Protein AF-X0TAQ0-F1 (afdb_monomer_lite)

Radius of gyration: 20.52 Å; chains: 1; bounding box: 52×30×62 Å

pLDDT: mean 82.51, std 15.71, range [43.78, 98.25]

Structure (mmCIF, N/CA/C/O backbone):
data_AF-X0TAQ0-F1
#
_entry.id   AF-X0TAQ0-F1
#
loop_
_atom_site.group_PDB
_atom_site.id
_atom_site.type_symbol
_atom_site.label_atom_id
_atom_site.label_alt_id
_atom_site.label_comp_id
_atom_site.label_asym_id
_atom_site.label_entity_id
_atom_site.label_seq_id
_atom_site.pdbx_PDB_ins_code
_atom_site.Cartn_x
_atom_site.Cartn_y
_atom_site.Cartn_z
_atom_site.occupancy
_atom_site.B_iso_or_equiv
_atom_site.auth_seq_id
_atom_site.auth_comp_id
_atom_site.auth_asym_id
_atom_site.auth_atom_id
_atom_site.pdbx_PDB_model_num
ATOM 1 N N . VAL A 1 1 ? 14.154 4.089 11.774 1.00 69.31 1 VAL A N 1
ATOM 2 C CA . VAL A 1 1 ? 14.391 2.621 11.791 1.00 69.31 1 VAL A CA 1
ATOM 3 C C . VAL A 1 1 ? 13.599 1.914 10.699 1.00 69.31 1 VAL A C 1
ATOM 5 O O . VAL A 1 1 ? 14.236 1.314 9.848 1.00 69.31 1 VAL A O 1
ATOM 8 N N . GLY A 1 2 ? 12.263 2.047 10.651 1.00 80.62 2 GLY A N 1
ATOM 9 C CA . GLY A 1 2 ? 11.424 1.395 9.627 1.00 80.62 2 GLY A CA 1
ATOM 10 C C . GLY A 1 2 ? 11.903 1.620 8.187 1.00 80.62 2 GLY A C 1
ATOM 11 O O . GLY A 1 2 ? 12.221 0.654 7.506 1.00 80.62 2 GLY A O 1
ATOM 12 N N . ALA A 1 3 ? 12.082 2.881 7.777 1.00 81.69 3 ALA A N 1
ATOM 13 C CA . ALA A 1 3 ? 12.528 3.224 6.422 1.00 81.69 3 ALA A CA 1
ATOM 14 C C . ALA A 1 3 ? 13.933 2.728 6.058 1.00 81.69 3 ALA A C 1
ATOM 16 O O . ALA A 1 3 ? 14.176 2.320 4.928 1.00 81.69 3 ALA A O 1
ATOM 17 N N . ALA A 1 4 ? 14.857 2.716 7.021 1.00 86.62 4 ALA A N 1
ATOM 18 C CA . ALA A 1 4 ? 16.208 2.207 6.801 1.00 86.62 4 ALA A CA 1
ATOM 19 C C . ALA A 1 4 ? 16.204 0.687 6.567 1.00 86.62 4 ALA A C 1
ATOM 21 O O . ALA A 1 4 ? 16.910 0.202 5.690 1.00 86.62 4 ALA A O 1
ATOM 22 N N . LEU A 1 5 ? 15.369 -0.055 7.304 1.00 88.56 5 LEU A N 1
ATOM 23 C CA . LEU A 1 5 ? 15.189 -1.493 7.092 1.00 88.56 5 LEU A CA 1
ATOM 24 C C . LEU A 1 5 ? 14.470 -1.778 5.772 1.00 88.56 5 LEU A C 1
ATOM 26 O O . LEU A 1 5 ? 14.887 -2.661 5.028 1.00 88.56 5 LEU A O 1
ATOM 30 N N . SER A 1 6 ? 13.434 -1.007 5.436 1.00 89.50 6 SER A N 1
ATOM 31 C CA . SER A 1 6 ? 12.710 -1.201 4.178 1.00 89.50 6 SER A CA 1
ATOM 32 C C . SER A 1 6 ? 13.473 -0.739 2.936 1.00 89.50 6 SER A C 1
ATOM 34 O O . SER A 1 6 ? 13.072 -1.080 1.825 1.00 89.50 6 SER A O 1
ATOM 36 N N . ALA A 1 7 ? 14.569 0.004 3.112 1.00 91.19 7 ALA A N 1
ATOM 37 C CA . ALA A 1 7 ? 15.504 0.343 2.046 1.00 91.19 7 ALA A CA 1
ATOM 38 C C . ALA A 1 7 ? 16.444 -0.821 1.682 1.00 91.19 7 ALA A C 1
ATOM 40 O O . ALA A 1 7 ? 17.017 -0.820 0.591 1.00 91.19 7 ALA A O 1
ATOM 41 N N . LEU A 1 8 ? 16.596 -1.822 2.561 1.00 88.25 8 LEU A N 1
ATOM 42 C CA . LEU A 1 8 ? 17.521 -2.937 2.343 1.00 88.25 8 LEU A CA 1
ATOM 43 C C . LEU A 1 8 ? 17.185 -3.756 1.092 1.00 88.25 8 LEU A C 1
ATOM 45 O O . LEU A 1 8 ? 18.114 -4.012 0.335 1.00 88.25 8 LEU A O 1
ATOM 49 N N . PRO A 1 9 ? 15.923 -4.123 0.789 1.00 88.56 9 PRO A N 1
ATOM 50 C CA . PRO A 1 9 ? 15.623 -4.860 -0.438 1.00 88.56 9 PRO A CA 1
ATOM 51 C C . PRO A 1 9 ? 16.017 -4.107 -1.715 1.00 88.56 9 PRO A C 1
ATOM 53 O O . PRO A 1 9 ? 16.533 -4.730 -2.638 1.00 88.56 9 PRO A O 1
ATOM 56 N N . TYR A 1 10 ? 15.871 -2.775 -1.748 1.00 87.81 10 TYR A N 1
ATOM 57 C CA . TYR A 1 10 ? 16.339 -1.954 -2.873 1.00 87.81 10 TYR A CA 1
ATOM 58 C C . TYR A 1 10 ? 17.865 -1.968 -2.977 1.00 87.81 10 TYR A C 1
ATOM 60 O O . TYR A 1 10 ? 18.418 -2.185 -4.055 1.00 87.81 10 TYR A O 1
ATOM 68 N N . ARG A 1 11 ? 18.555 -1.801 -1.841 1.00 84.81 11 ARG A N 1
ATOM 69 C CA . ARG A 1 11 ? 20.020 -1.763 -1.797 1.00 84.81 11 ARG A CA 1
ATOM 70 C C . ARG A 1 11 ? 20.660 -3.114 -2.113 1.00 84.81 11 ARG A C 1
ATOM 72 O O . ARG A 1 11 ? 21.687 -3.143 -2.785 1.00 84.81 11 ARG A O 1
ATOM 79 N N . LEU A 1 12 ? 20.073 -4.202 -1.615 1.00 84.06 12 LEU A N 1
ATOM 80 C CA . LEU A 1 12 ? 20.500 -5.574 -1.878 1.00 84.06 12 LEU A CA 1
ATOM 81 C C . LEU A 1 12 ? 20.279 -5.925 -3.343 1.00 84.06 12 LEU A C 1
ATOM 83 O O . LEU A 1 12 ? 21.164 -6.505 -3.956 1.00 84.06 12 LEU A O 1
ATOM 87 N N . TRP A 1 13 ? 19.149 -5.522 -3.925 1.00 80.38 13 TRP A N 1
ATOM 88 C CA . TRP A 1 13 ? 18.926 -5.715 -5.352 1.00 80.38 13 TRP A CA 1
ATOM 89 C C . TRP A 1 13 ? 19.972 -4.9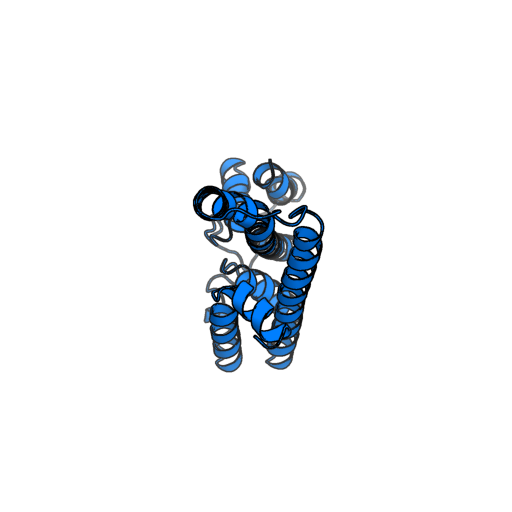75 -6.196 1.00 80.38 13 TRP A C 1
ATOM 91 O O . TRP A 1 13 ? 20.610 -5.597 -7.037 1.00 80.38 13 TRP A O 1
ATOM 101 N N . ALA A 1 14 ? 20.231 -3.700 -5.891 1.00 75.69 14 ALA A N 1
ATOM 102 C CA . ALA A 1 14 ? 21.241 -2.898 -6.586 1.00 75.69 14 ALA A CA 1
ATOM 103 C C . ALA A 1 14 ? 22.696 -3.353 -6.350 1.00 75.69 14 ALA A C 1
ATOM 105 O O . ALA A 1 14 ? 23.592 -2.906 -7.052 1.00 75.69 14 ALA A O 1
ATOM 106 N N . GLY A 1 15 ? 22.965 -4.156 -5.313 1.00 70.38 15 GLY A N 1
ATOM 107 C CA . GLY A 1 15 ? 24.318 -4.599 -4.957 1.00 70.38 15 GLY A CA 1
ATOM 108 C C . GLY A 1 15 ? 24.622 -6.069 -5.253 1.00 70.38 15 GLY A C 1
ATOM 109 O O . GLY A 1 15 ? 25.791 -6.429 -5.302 1.00 70.38 15 GLY A O 1
ATOM 110 N N . LEU A 1 16 ? 23.601 -6.920 -5.396 1.00 65.56 16 LEU A N 1
ATOM 111 C CA . LEU A 1 16 ? 23.750 -8.376 -5.530 1.00 65.56 16 LEU A CA 1
ATOM 112 C C . LEU A 1 16 ? 23.358 -8.896 -6.923 1.00 65.56 16 LEU A C 1
ATOM 114 O O . LEU A 1 16 ? 23.738 -10.006 -7.281 1.00 65.56 16 LEU A O 1
ATOM 118 N N . LEU A 1 17 ? 22.553 -8.145 -7.685 1.00 60.03 17 LEU A N 1
ATOM 119 C CA . LEU A 1 17 ? 21.910 -8.633 -8.915 1.00 60.03 17 LEU A CA 1
ATOM 120 C C . LEU A 1 17 ? 22.300 -7.840 -10.177 1.00 60.03 17 LEU A C 1
ATOM 122 O O . LEU A 1 17 ? 21.711 -8.066 -11.233 1.00 60.03 17 LEU A O 1
ATOM 126 N N . THR A 1 18 ? 23.292 -6.950 -10.097 1.00 57.62 18 THR A N 1
ATOM 127 C CA . THR A 1 18 ? 23.740 -6.111 -11.219 1.00 57.62 18 THR A CA 1
ATOM 128 C C . THR A 1 18 ? 25.248 -6.093 -11.382 1.00 57.62 18 THR A C 1
ATOM 130 O O . THR A 1 18 ? 25.937 -5.285 -10.776 1.00 57.62 18 THR A O 1
ATOM 133 N N . ASP A 1 19 ? 25.742 -6.946 -12.277 1.00 52.91 19 ASP A N 1
ATOM 134 C CA . ASP A 1 19 ? 27.016 -6.718 -12.970 1.00 52.91 19 ASP A CA 1
ATOM 135 C C . ASP A 1 19 ? 26.799 -6.257 -14.434 1.00 52.91 19 ASP A C 1
ATOM 137 O O . ASP A 1 19 ? 27.769 -5.988 -15.136 1.00 52.91 19 ASP A O 1
ATOM 141 N N . THR A 1 20 ? 25.556 -6.168 -14.954 1.00 52.81 20 THR A N 1
ATOM 142 C CA . THR A 1 20 ? 25.344 -6.075 -16.421 1.00 52.81 20 THR A CA 1
ATOM 143 C C . THR A 1 20 ? 24.070 -5.366 -16.941 1.00 52.81 20 THR A C 1
ATOM 145 O O . THR A 1 20 ? 23.535 -5.813 -17.958 1.00 52.81 20 THR A O 1
ATOM 148 N N . ALA A 1 21 ? 23.536 -4.281 -16.355 1.00 47.56 21 ALA A N 1
ATOM 149 C CA . ALA A 1 21 ? 22.374 -3.621 -16.991 1.00 47.56 21 ALA A CA 1
ATOM 150 C C . ALA A 1 21 ? 22.166 -2.115 -16.698 1.00 47.56 21 ALA A C 1
ATOM 152 O O . ALA A 1 21 ? 22.423 -1.648 -15.596 1.00 47.56 21 ALA A O 1
ATOM 153 N N . PRO A 1 22 ? 21.613 -1.338 -17.658 1.00 51.59 22 PRO A N 1
ATOM 154 C CA . PRO A 1 22 ? 21.533 0.130 -17.609 1.00 51.59 22 PRO A CA 1
ATOM 155 C C . PRO A 1 22 ? 20.457 0.704 -16.659 1.00 51.59 22 PRO A C 1
ATOM 157 O O . PRO A 1 22 ? 20.142 1.889 -16.735 1.00 51.59 22 PRO A O 1
ATOM 160 N N . TYR A 1 23 ? 19.898 -0.102 -15.749 1.00 52.75 23 TYR A N 1
ATOM 161 C CA . TYR A 1 23 ? 18.949 0.338 -14.712 1.00 52.75 23 TYR A CA 1
ATOM 162 C C . TYR A 1 23 ? 19.637 0.774 -13.397 1.00 52.75 23 TYR A C 1
ATOM 164 O O . TYR A 1 23 ? 18.975 1.074 -12.402 1.00 52.75 23 TYR A O 1
ATOM 172 N N . ASP A 1 24 ? 20.971 0.843 -13.406 1.00 52.06 24 ASP A N 1
ATOM 173 C CA . ASP A 1 24 ? 21.861 0.997 -12.245 1.00 52.06 24 ASP A CA 1
ATOM 174 C C . ASP A 1 24 ? 21.836 2.360 -11.522 1.00 52.06 24 ASP A C 1
ATOM 176 O O . ASP A 1 24 ? 22.408 2.499 -10.439 1.00 52.06 24 ASP A O 1
ATOM 180 N N . LEU A 1 25 ? 21.180 3.398 -12.050 1.00 58.41 25 LEU A N 1
ATOM 181 C CA . LEU A 1 25 ? 21.360 4.751 -11.495 1.00 58.41 25 LEU A CA 1
ATOM 182 C C . LEU A 1 25 ? 20.409 5.105 -10.344 1.00 58.41 25 LEU A C 1
ATOM 184 O O . LEU A 1 25 ? 20.799 5.844 -9.438 1.00 58.41 25 LEU A O 1
ATOM 188 N N . ALA A 1 26 ? 19.178 4.582 -10.325 1.00 66.12 26 ALA A N 1
ATOM 189 C CA . ALA A 1 26 ? 18.210 4.991 -9.307 1.00 66.12 26 ALA A CA 1
ATOM 190 C C . ALA A 1 26 ? 18.548 4.402 -7.928 1.00 66.12 26 ALA A C 1
ATOM 192 O O . ALA A 1 26 ? 18.675 5.157 -6.971 1.00 66.12 26 ALA A O 1
ATOM 193 N N . PHE A 1 27 ? 18.772 3.089 -7.807 1.00 76.25 27 PHE A N 1
ATOM 194 C CA . PHE A 1 27 ? 19.055 2.442 -6.513 1.00 76.25 27 PHE A CA 1
ATOM 195 C C . PHE A 1 27 ? 20.547 2.268 -6.182 1.00 76.25 27 PHE A C 1
ATOM 197 O O . PHE A 1 27 ? 20.876 1.763 -5.108 1.00 76.25 27 PHE A O 1
ATOM 204 N N . GLY A 1 28 ? 21.462 2.757 -7.028 1.00 72.06 28 GLY A N 1
ATOM 205 C CA . GLY A 1 28 ? 22.890 2.842 -6.687 1.00 72.06 28 GLY A CA 1
ATOM 206 C C . GLY A 1 28 ? 23.175 3.802 -5.520 1.00 72.06 28 GLY A C 1
ATOM 207 O O . GLY A 1 28 ? 24.114 3.603 -4.750 1.00 72.06 28 GLY A O 1
ATOM 208 N N . SER A 1 29 ? 22.320 4.814 -5.328 1.00 83.94 29 SER A N 1
ATOM 209 C CA . SER A 1 29 ? 22.400 5.747 -4.201 1.00 83.94 29 SER A CA 1
ATOM 210 C C . SER A 1 29 ? 21.621 5.240 -2.984 1.00 83.94 29 SER A C 1
ATOM 212 O O . SER A 1 29 ? 20.418 4.971 -3.051 1.00 83.94 29 SER A O 1
ATOM 214 N N . ALA A 1 30 ? 22.284 5.200 -1.824 1.00 85.88 30 ALA A N 1
ATOM 215 C CA . ALA A 1 30 ? 21.631 4.903 -0.547 1.00 85.88 30 ALA A CA 1
ATOM 216 C C . ALA A 1 30 ? 20.519 5.915 -0.212 1.00 85.88 30 ALA A C 1
ATOM 218 O O . ALA A 1 30 ? 19.512 5.546 0.393 1.00 85.88 30 ALA A O 1
ATOM 219 N N . VAL A 1 31 ? 20.673 7.170 -0.651 1.00 90.19 31 VAL A N 1
ATOM 220 C CA . VAL A 1 31 ? 19.672 8.230 -0.462 1.00 90.19 31 VAL A CA 1
ATOM 221 C C . VAL A 1 31 ? 18.404 7.919 -1.251 1.00 90.19 31 VAL A C 1
ATOM 223 O O . VAL A 1 31 ? 17.310 8.031 -0.709 1.00 90.19 31 VAL A O 1
ATOM 226 N N . ASN A 1 32 ? 18.540 7.452 -2.490 1.00 90.81 32 ASN A N 1
ATOM 227 C CA . ASN A 1 32 ? 17.405 7.090 -3.337 1.00 90.81 32 ASN A CA 1
ATOM 228 C C . ASN A 1 32 ? 16.673 5.849 -2.810 1.00 90.81 32 ASN A C 1
ATOM 230 O O . ASN A 1 32 ? 15.445 5.835 -2.759 1.00 90.81 32 ASN A O 1
ATOM 234 N N . CYS A 1 33 ? 17.414 4.837 -2.339 1.00 91.06 33 CYS A N 1
ATOM 235 C CA . CYS A 1 33 ? 16.822 3.674 -1.668 1.00 91.06 33 CYS A CA 1
ATOM 236 C C . CYS A 1 33 ? 16.018 4.089 -0.429 1.00 91.06 33 CYS A C 1
ATOM 238 O O . CYS A 1 33 ? 14.914 3.596 -0.203 1.00 91.06 33 CYS A O 1
ATOM 240 N N . TYR A 1 34 ? 16.572 5.001 0.375 1.00 92.69 34 TYR A N 1
ATOM 241 C CA . TYR A 1 34 ? 15.901 5.526 1.559 1.00 92.69 34 TYR A CA 1
ATOM 242 C C . TYR A 1 34 ? 14.678 6.375 1.204 1.00 92.69 34 TYR A C 1
ATOM 244 O O . TYR A 1 34 ? 13.652 6.252 1.866 1.00 92.69 34 TYR A O 1
ATOM 252 N N . PHE A 1 35 ? 14.762 7.199 0.159 1.00 94.56 35 PHE A N 1
ATOM 253 C CA . PHE A 1 35 ? 13.647 8.009 -0.321 1.00 94.56 35 PHE A CA 1
ATOM 254 C C . PHE A 1 35 ? 12.476 7.132 -0.773 1.00 94.56 35 PHE A C 1
ATOM 256 O O . PHE A 1 35 ? 11.358 7.328 -0.306 1.00 94.56 35 PHE A O 1
ATOM 263 N N . GLU A 1 36 ? 12.730 6.127 -1.616 1.00 94.19 36 GLU A N 1
ATOM 264 C CA . GLU A 1 36 ? 11.688 5.214 -2.102 1.00 94.19 36 GLU A CA 1
ATOM 265 C C . GLU A 1 36 ? 11.047 4.430 -0.942 1.00 94.19 36 GLU A C 1
ATOM 267 O O . GLU A 1 36 ? 9.829 4.264 -0.871 1.00 94.19 36 GLU A O 1
ATOM 272 N N . ALA A 1 37 ? 11.870 3.988 0.013 1.00 94.69 37 ALA A N 1
ATOM 273 C CA . ALA A 1 37 ? 11.420 3.315 1.224 1.00 94.69 37 ALA A CA 1
ATOM 274 C C . ALA A 1 37 ? 10.565 4.214 2.127 1.00 94.69 37 ALA A C 1
ATOM 276 O O . ALA A 1 37 ? 9.533 3.765 2.628 1.00 94.69 37 ALA A O 1
ATOM 277 N N . MET A 1 38 ? 10.986 5.465 2.330 1.00 94.94 38 MET A N 1
ATOM 278 C CA . MET A 1 38 ? 10.220 6.455 3.080 1.00 94.94 38 MET A CA 1
ATOM 279 C C . MET A 1 38 ? 8.886 6.719 2.402 1.00 94.94 38 MET A C 1
ATOM 281 O O . MET A 1 38 ? 7.859 6.527 3.037 1.00 94.94 38 MET A O 1
ATOM 285 N N . SER A 1 39 ? 8.910 7.058 1.115 1.00 95.69 39 SER A N 1
ATOM 286 C CA . SER A 1 39 ? 7.718 7.356 0.325 1.00 95.69 39 SER A CA 1
ATOM 287 C C . SER A 1 39 ? 6.677 6.235 0.386 1.00 95.69 39 SER A C 1
ATOM 289 O O . SER A 1 39 ? 5.495 6.499 0.610 1.00 95.69 39 SER A O 1
ATOM 291 N N . GLY A 1 40 ? 7.119 4.977 0.275 1.00 95.12 40 GLY A N 1
ATOM 292 C CA . GLY A 1 40 ? 6.244 3.819 0.435 1.00 95.12 40 GLY A CA 1
ATOM 293 C C . GLY A 1 40 ? 5.710 3.654 1.862 1.00 95.12 40 GLY A C 1
ATOM 294 O O . GLY A 1 40 ? 4.520 3.457 2.060 1.00 95.12 40 GLY A O 1
ATOM 295 N N . LEU A 1 41 ? 6.544 3.762 2.898 1.00 94.06 41 LEU A N 1
ATOM 296 C CA . LEU A 1 41 ? 6.065 3.595 4.279 1.00 94.06 41 LEU A CA 1
ATOM 297 C C . LEU A 1 41 ? 5.159 4.732 4.762 1.00 94.06 41 LEU A C 1
ATOM 299 O O . LEU A 1 41 ? 4.287 4.498 5.596 1.00 94.06 41 LEU A O 1
ATOM 303 N N . THR A 1 42 ? 5.370 5.954 4.279 1.00 93.69 42 THR A N 1
ATOM 304 C CA . THR A 1 42 ? 4.553 7.125 4.627 1.00 93.69 42 THR A CA 1
ATOM 305 C C . THR A 1 42 ? 3.363 7.308 3.700 1.00 93.69 42 THR A C 1
ATOM 307 O O . THR A 1 42 ? 2.710 8.346 3.776 1.00 93.69 42 THR A O 1
ATOM 310 N N . THR A 1 43 ? 3.111 6.342 2.810 1.00 94.69 43 THR A N 1
ATOM 311 C CA . THR A 1 43 ? 1.997 6.377 1.857 1.00 94.69 43 THR A CA 1
ATOM 312 C C . THR A 1 43 ? 1.961 7.652 1.024 1.00 94.69 43 THR A C 1
ATOM 314 O O . THR A 1 43 ? 0.912 8.249 0.822 1.00 94.69 43 THR A O 1
ATOM 317 N N . THR A 1 44 ? 3.133 8.110 0.586 1.00 95.38 44 THR A N 1
ATOM 318 C CA . THR A 1 44 ? 3.291 9.340 -0.199 1.00 95.38 44 THR A CA 1
ATOM 319 C C . THR A 1 44 ? 3.273 9.072 -1.701 1.00 95.38 44 THR A C 1
ATOM 321 O O . THR A 1 44 ? 2.849 9.933 -2.464 1.00 95.38 44 THR A O 1
ATOM 324 N N . GLY A 1 45 ? 3.761 7.908 -2.140 1.00 93.56 45 GLY A N 1
ATOM 325 C CA . GLY A 1 45 ? 3.723 7.499 -3.548 1.00 93.56 45 GLY A CA 1
ATOM 326 C C . GLY A 1 45 ? 4.669 8.229 -4.503 1.00 93.56 45 GLY A C 1
ATOM 327 O O . GLY A 1 45 ? 4.643 7.963 -5.701 1.00 93.56 45 GLY A O 1
ATOM 328 N N . ALA A 1 46 ? 5.539 9.109 -4.009 1.00 94.06 46 ALA A N 1
ATOM 329 C CA . ALA A 1 46 ? 6.608 9.708 -4.804 1.00 94.06 46 ALA A CA 1
ATOM 330 C C . ALA A 1 46 ? 7.693 8.670 -5.134 1.00 94.06 46 ALA A C 1
ATOM 332 O O . ALA A 1 46 ? 8.045 7.850 -4.284 1.00 94.06 46 ALA A O 1
ATOM 333 N N . THR A 1 47 ? 8.262 8.717 -6.337 1.00 93.31 47 THR A N 1
ATOM 334 C CA . THR A 1 47 ? 9.308 7.775 -6.748 1.00 93.31 47 THR A CA 1
ATOM 335 C C . THR A 1 47 ? 10.483 8.476 -7.413 1.00 93.31 47 THR A C 1
ATOM 337 O O . THR A 1 47 ? 10.316 9.491 -8.085 1.00 93.31 47 THR A O 1
ATOM 340 N N . VAL A 1 48 ? 11.678 7.921 -7.211 1.00 91.62 48 VAL A N 1
ATOM 341 C CA . VAL A 1 48 ? 12.915 8.320 -7.915 1.00 91.62 48 VAL A CA 1
ATOM 342 C C . VAL A 1 48 ? 13.127 7.532 -9.209 1.00 91.62 48 VAL A C 1
ATOM 344 O O . VAL A 1 48 ? 14.092 7.769 -9.932 1.00 91.62 48 VAL A O 1
ATOM 347 N N . LEU A 1 49 ? 12.252 6.564 -9.486 1.00 88.12 49 LEU A N 1
ATOM 348 C CA . LEU A 1 49 ? 12.338 5.675 -10.634 1.00 88.12 49 LEU A CA 1
ATOM 349 C C . LEU A 1 49 ? 11.671 6.308 -11.851 1.00 88.12 49 LEU A C 1
ATOM 351 O O . LEU A 1 49 ? 10.533 6.762 -11.778 1.00 88.12 49 LEU A O 1
ATOM 355 N N . THR A 1 50 ? 12.375 6.290 -12.977 1.00 86.75 50 THR A N 1
ATOM 356 C CA . THR A 1 50 ? 11.862 6.776 -14.264 1.00 86.75 50 THR A CA 1
ATOM 357 C C . THR A 1 50 ? 11.183 5.679 -15.076 1.00 86.75 50 THR A C 1
ATOM 359 O O . THR A 1 50 ? 10.236 5.964 -15.801 1.00 86.75 50 THR A O 1
ATOM 362 N N . ASP A 1 51 ? 11.646 4.434 -14.942 1.00 87.81 51 ASP A N 1
ATOM 363 C CA . ASP A 1 51 ? 11.052 3.263 -15.580 1.00 87.81 51 ASP A CA 1
ATOM 364 C C . ASP A 1 51 ? 10.739 2.180 -14.540 1.00 87.81 51 ASP A C 1
ATOM 366 O O . ASP A 1 51 ? 11.583 1.397 -14.109 1.00 87.81 51 ASP A O 1
ATOM 370 N N . ILE A 1 52 ? 9.492 2.190 -14.092 1.00 89.50 52 ILE A N 1
ATOM 371 C CA . ILE A 1 52 ? 8.885 1.255 -13.152 1.00 89.50 52 ILE A CA 1
ATOM 372 C C . ILE A 1 52 ? 8.577 -0.077 -13.837 1.00 89.50 52 ILE A C 1
ATOM 374 O O . ILE A 1 52 ? 8.754 -1.130 -13.226 1.00 89.50 52 ILE A O 1
ATOM 378 N N . SER A 1 53 ? 8.120 -0.039 -15.089 1.00 87.50 53 SER A N 1
ATOM 379 C CA . SER A 1 53 ? 7.643 -1.221 -15.816 1.00 87.50 53 SER A CA 1
ATOM 380 C C . SER A 1 53 ? 8.750 -2.251 -16.087 1.00 87.50 53 SER A C 1
ATOM 382 O O . SER A 1 53 ? 8.447 -3.430 -16.272 1.00 87.50 53 SER A O 1
ATOM 384 N N . SER A 1 54 ? 10.023 -1.838 -16.082 1.00 85.88 54 SER A N 1
ATOM 385 C CA . SER A 1 54 ? 11.181 -2.736 -16.215 1.00 85.88 54 SER A CA 1
ATOM 386 C C . SER A 1 54 ? 11.647 -3.373 -14.903 1.00 85.88 54 SER A C 1
ATOM 388 O O . SER A 1 54 ? 12.490 -4.274 -14.927 1.00 85.88 54 SER A O 1
ATOM 390 N N . LEU A 1 55 ? 11.098 -2.967 -13.752 1.00 87.25 55 LEU A N 1
ATOM 391 C CA . LEU A 1 55 ? 11.465 -3.568 -12.474 1.00 87.25 55 LEU A CA 1
ATOM 392 C C . LEU A 1 55 ? 11.004 -5.029 -12.374 1.00 87.25 55 LEU A C 1
ATOM 394 O O . LEU A 1 55 ? 9.908 -5.388 -12.816 1.00 87.25 55 LEU A O 1
ATOM 398 N N . PRO A 1 56 ? 11.782 -5.889 -11.694 1.00 89.56 56 PRO A N 1
ATOM 399 C CA . PRO A 1 56 ? 11.340 -7.242 -11.407 1.00 89.56 56 PRO A CA 1
ATOM 400 C C . PRO A 1 56 ? 10.111 -7.228 -10.494 1.00 89.56 56 PRO A C 1
ATOM 402 O O . PRO A 1 56 ? 9.982 -6.410 -9.577 1.00 89.56 56 PRO A O 1
ATOM 405 N N . ARG A 1 57 ? 9.232 -8.217 -10.687 1.00 91.25 57 ARG A N 1
ATOM 406 C CA . ARG A 1 57 ? 7.986 -8.370 -9.916 1.00 91.25 57 ARG A CA 1
ATOM 407 C C . ARG A 1 57 ? 8.198 -8.390 -8.399 1.00 91.25 57 ARG A C 1
ATOM 409 O O . ARG A 1 57 ? 7.335 -7.925 -7.666 1.00 91.25 57 ARG A O 1
ATOM 416 N N . SER A 1 58 ? 9.336 -8.892 -7.920 1.00 91.25 58 SER A N 1
ATOM 417 C CA . SER A 1 58 ? 9.679 -8.891 -6.492 1.00 91.25 58 SER A CA 1
ATOM 418 C C . SER A 1 58 ? 9.828 -7.477 -5.921 1.00 91.25 58 SER A C 1
ATOM 420 O O . SER A 1 58 ? 9.304 -7.204 -4.843 1.00 91.25 58 SER A O 1
ATOM 422 N N . LEU A 1 59 ? 10.481 -6.562 -6.646 1.00 91.00 59 LEU A N 1
ATOM 423 C CA . LEU A 1 59 ? 10.621 -5.167 -6.224 1.00 91.00 59 LEU A CA 1
ATOM 424 C C . LEU A 1 59 ? 9.307 -4.404 -6.337 1.00 91.00 59 LEU A C 1
ATOM 426 O O . LEU A 1 59 ? 8.969 -3.645 -5.434 1.00 91.00 59 LEU A O 1
ATOM 430 N N . LEU A 1 60 ? 8.546 -4.630 -7.407 1.00 94.06 60 LEU A N 1
ATOM 431 C CA . LEU A 1 60 ? 7.215 -4.040 -7.558 1.00 94.06 60 LEU A CA 1
ATOM 432 C C . LEU A 1 60 ? 6.283 -4.450 -6.406 1.00 94.06 60 LEU A C 1
ATOM 434 O O . LEU A 1 60 ? 5.619 -3.600 -5.815 1.00 94.06 60 LEU A O 1
ATOM 438 N N . LEU A 1 61 ? 6.299 -5.731 -6.022 1.00 95.69 61 LEU A N 1
ATOM 439 C CA . LEU A 1 61 ? 5.540 -6.215 -4.870 1.00 95.69 61 LEU A CA 1
ATOM 440 C C . LEU A 1 61 ? 6.040 -5.608 -3.558 1.00 95.69 61 LEU A C 1
ATOM 442 O O . LEU A 1 61 ? 5.228 -5.257 -2.705 1.00 95.69 61 LEU A O 1
ATOM 446 N N . TRP A 1 62 ? 7.358 -5.468 -3.385 1.00 95.50 62 TRP A N 1
ATOM 447 C CA . TRP A 1 62 ? 7.928 -4.829 -2.199 1.00 95.50 62 TRP A CA 1
ATOM 448 C C . TRP A 1 62 ? 7.458 -3.377 -2.061 1.00 95.50 62 TRP A C 1
ATOM 450 O O . TRP A 1 62 ? 6.985 -2.996 -0.992 1.00 95.50 62 TRP A O 1
ATOM 460 N N . ARG A 1 63 ? 7.490 -2.604 -3.155 1.00 95.19 63 ARG A N 1
ATOM 461 C CA . ARG A 1 63 ? 6.961 -1.231 -3.208 1.00 95.19 63 ARG A CA 1
ATOM 462 C C . ARG A 1 63 ? 5.489 -1.180 -2.806 1.00 95.19 63 ARG A C 1
ATOM 464 O O . ARG A 1 63 ? 5.105 -0.381 -1.961 1.00 95.19 63 ARG A O 1
ATOM 471 N N . ALA A 1 64 ? 4.658 -2.056 -3.363 1.00 96.50 64 ALA A N 1
ATOM 472 C CA . ALA A 1 64 ? 3.249 -2.113 -2.985 1.00 96.50 64 ALA A CA 1
ATOM 473 C C . ALA A 1 64 ? 3.061 -2.516 -1.507 1.00 96.50 64 ALA A C 1
ATOM 475 O O . ALA A 1 64 ? 2.228 -1.959 -0.796 1.00 96.50 64 ALA A O 1
ATOM 476 N N . THR A 1 65 ? 3.875 -3.447 -1.010 1.00 96.06 65 THR A N 1
ATOM 477 C CA . THR A 1 65 ? 3.804 -3.929 0.376 1.00 96.06 65 THR A CA 1
ATOM 478 C C . THR A 1 65 ? 4.178 -2.838 1.377 1.00 96.06 65 THR A C 1
ATOM 480 O O . THR A 1 65 ? 3.540 -2.745 2.423 1.00 96.06 65 THR A O 1
ATOM 483 N N . THR A 1 66 ? 5.166 -1.984 1.084 1.00 95.56 66 THR A N 1
ATOM 484 C CA . THR A 1 66 ? 5.503 -0.864 1.980 1.00 95.56 66 THR A CA 1
ATOM 485 C C . THR A 1 66 ? 4.350 0.131 2.098 1.00 95.56 66 THR A C 1
ATOM 487 O O . THR A 1 66 ? 4.089 0.574 3.215 1.00 95.56 66 THR A O 1
ATOM 490 N N . HIS A 1 67 ? 3.601 0.387 1.016 1.00 95.56 67 HIS A N 1
ATOM 491 C CA . HIS A 1 67 ? 2.339 1.135 1.080 1.00 95.56 67 HIS A CA 1
ATOM 492 C C . HIS A 1 67 ? 1.326 0.463 2.001 1.00 95.56 67 HIS A C 1
ATOM 494 O O . HIS A 1 67 ? 0.856 1.090 2.947 1.00 95.56 67 HIS A O 1
ATOM 500 N N . TRP A 1 68 ? 1.034 -0.817 1.781 1.00 95.81 68 TRP A N 1
ATOM 501 C CA . TRP A 1 68 ? 0.054 -1.545 2.589 1.00 95.81 68 TRP A CA 1
ATOM 502 C C . TRP A 1 68 ? 0.418 -1.570 4.084 1.00 95.81 68 TRP A C 1
ATOM 504 O O . TRP A 1 68 ? -0.428 -1.340 4.950 1.00 95.81 68 TRP A O 1
ATOM 514 N N . LEU A 1 69 ? 1.702 -1.767 4.402 1.00 93.38 69 LEU A N 1
ATOM 515 C CA . LEU A 1 69 ? 2.213 -1.694 5.774 1.00 93.38 69 LEU A CA 1
ATOM 516 C C . LEU A 1 69 ? 2.120 -0.277 6.357 1.00 93.38 69 LEU A C 1
ATOM 518 O O . LEU A 1 69 ? 1.780 -0.132 7.531 1.00 93.38 69 LEU A O 1
ATOM 522 N N . GLY A 1 70 ? 2.397 0.755 5.557 1.00 91.62 70 GLY A N 1
ATOM 523 C CA . GLY A 1 70 ? 2.244 2.158 5.945 1.00 91.62 70 GLY A CA 1
ATOM 524 C C . GLY A 1 70 ? 0.79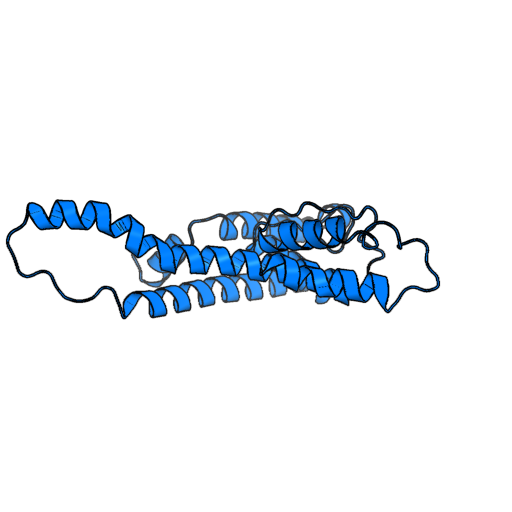5 2.523 6.272 1.00 91.62 70 GLY A C 1
ATOM 525 O O . GLY A 1 70 ? 0.515 3.071 7.342 1.00 91.62 70 GLY A O 1
ATOM 526 N N . GLY A 1 71 ? -0.135 2.122 5.401 1.00 90.81 71 GLY A N 1
ATOM 527 C CA . GLY A 1 71 ? -1.577 2.302 5.578 1.00 90.81 71 GLY A CA 1
ATOM 528 C C . GLY A 1 71 ? -2.105 1.598 6.829 1.00 90.81 71 GLY A C 1
ATOM 529 O O . GLY A 1 71 ? -2.837 2.184 7.627 1.00 90.81 71 GLY A O 1
ATOM 530 N N . LEU A 1 72 ? -1.662 0.365 7.083 1.00 88.69 72 LEU A N 1
ATOM 531 C CA . LEU A 1 72 ? -1.983 -0.312 8.338 1.00 88.69 72 LEU A CA 1
ATOM 532 C C . LEU A 1 72 ? -1.363 0.404 9.554 1.00 88.69 72 LEU A C 1
ATOM 534 O O . LEU A 1 72 ? -1.999 0.518 10.605 1.00 88.69 72 LEU A O 1
ATOM 538 N N . GLY A 1 73 ? -0.132 0.899 9.412 1.00 84.50 73 GLY A N 1
ATOM 539 C CA . GLY A 1 73 ? 0.599 1.610 10.456 1.00 84.50 73 GLY A CA 1
ATOM 540 C C . GLY A 1 73 ? -0.136 2.853 10.952 1.00 84.50 73 GLY A C 1
ATOM 541 O O . GLY A 1 73 ? -0.256 3.038 12.166 1.00 84.50 73 GLY A O 1
ATOM 542 N N . ILE A 1 74 ? -0.689 3.665 10.043 1.00 81.75 74 ILE A N 1
ATOM 543 C CA . ILE A 1 74 ? -1.453 4.858 10.428 1.00 81.75 74 ILE A CA 1
ATOM 544 C C . ILE A 1 74 ? -2.766 4.487 11.136 1.00 81.75 74 ILE A C 1
ATOM 546 O O . ILE A 1 74 ? -3.081 5.071 12.173 1.00 81.75 74 ILE A O 1
ATOM 550 N N . VAL A 1 75 ? -3.481 3.455 10.671 1.00 79.06 75 VAL A N 1
ATOM 551 C CA . VAL A 1 75 ? -4.716 2.964 11.316 1.00 79.06 75 VAL A CA 1
ATOM 552 C C . VAL A 1 75 ? -4.448 2.512 12.758 1.00 79.06 75 VAL A C 1
ATOM 554 O O . VAL A 1 75 ? -5.175 2.887 13.683 1.00 79.06 75 VAL A O 1
ATOM 557 N N . VAL A 1 76 ? -3.376 1.746 12.977 1.00 76.69 76 VAL A N 1
ATOM 558 C CA . VAL A 1 76 ? -2.982 1.278 14.317 1.00 76.69 76 VAL A CA 1
ATOM 559 C C . VAL A 1 76 ? -2.502 2.436 15.194 1.00 76.69 76 VAL A C 1
ATOM 561 O O . VAL A 1 76 ? -2.871 2.497 16.371 1.00 76.69 76 VAL A O 1
ATOM 564 N N . LEU A 1 77 ? -1.730 3.376 14.636 1.00 78.62 77 LEU A N 1
ATOM 565 C CA . LEU A 1 77 ? -1.274 4.567 15.352 1.00 78.62 77 LEU A CA 1
ATOM 566 C C . LEU A 1 77 ? -2.462 5.375 15.877 1.00 78.62 77 LEU A C 1
ATOM 568 O O . LEU A 1 77 ? -2.467 5.748 17.049 1.00 78.62 77 LEU A O 1
ATOM 572 N N . PHE A 1 78 ? -3.491 5.590 15.054 1.00 73.25 78 PHE A N 1
ATOM 573 C CA . PHE A 1 78 ? -4.701 6.279 15.494 1.00 73.25 78 PHE A CA 1
ATOM 574 C C . PHE A 1 78 ? -5.371 5.551 16.662 1.00 73.25 78 PHE A C 1
ATOM 576 O O . PHE A 1 78 ? -5.671 6.189 17.667 1.00 73.25 78 PHE A O 1
ATOM 583 N N . VAL A 1 79 ? -5.538 4.227 16.615 1.00 71.75 79 VAL A N 1
ATOM 584 C CA . VAL A 1 79 ? -6.133 3.477 17.743 1.00 71.75 79 VAL A CA 1
ATOM 585 C C . VAL A 1 79 ? -5.283 3.559 19.015 1.00 71.75 79 VAL A C 1
ATOM 587 O O . VAL A 1 79 ? -5.835 3.616 20.116 1.00 71.75 79 VAL A O 1
ATOM 590 N N . ALA A 1 80 ? -3.957 3.590 18.886 1.00 71.12 80 ALA A N 1
ATOM 591 C CA . ALA A 1 80 ? -3.045 3.685 20.022 1.00 71.12 80 ALA A CA 1
ATOM 592 C C . ALA A 1 80 ? -2.995 5.098 20.639 1.00 71.12 80 ALA A C 1
ATOM 594 O O . ALA A 1 80 ? -2.943 5.235 21.864 1.00 71.12 80 ALA A O 1
ATOM 595 N N . VAL A 1 81 ? -3.028 6.145 19.808 1.00 69.88 81 VAL A N 1
ATOM 596 C CA . VAL A 1 81 ? -2.827 7.549 20.216 1.00 69.88 81 VAL A CA 1
ATOM 597 C C . VAL A 1 81 ? -4.142 8.256 20.560 1.00 69.88 81 VAL A C 1
ATOM 599 O O . VAL A 1 81 ? -4.178 9.059 21.496 1.00 69.88 81 VAL A O 1
ATOM 602 N N . LEU A 1 82 ? -5.245 7.945 19.871 1.00 66.88 82 LEU A N 1
ATOM 603 C CA . LEU A 1 82 ? -6.552 8.584 20.079 1.00 66.88 82 LEU A CA 1
ATOM 604 C C . LEU A 1 82 ? -7.035 8.535 21.543 1.00 66.88 82 LEU A C 1
ATOM 606 O O . LEU A 1 82 ? -7.532 9.557 22.028 1.00 66.88 82 LEU A O 1
ATOM 610 N N . PRO A 1 83 ? -6.860 7.428 22.301 1.00 64.06 83 PRO A N 1
ATOM 611 C CA . PRO A 1 83 ? -7.206 7.400 23.715 1.00 64.06 83 PRO A CA 1
ATOM 612 C C . PRO A 1 83 ? -6.467 8.471 24.514 1.00 64.06 83 PRO A C 1
ATOM 614 O O . PRO A 1 83 ? -7.095 9.091 25.365 1.00 64.06 83 PRO A O 1
ATOM 617 N N . MET A 1 84 ? -5.182 8.706 24.219 1.00 65.12 84 MET A N 1
ATOM 618 C CA . MET A 1 84 ? -4.318 9.665 24.919 1.00 65.12 84 MET A CA 1
ATOM 619 C C . MET A 1 84 ? -4.740 11.113 24.655 1.00 65.12 84 MET A C 1
ATOM 621 O O . MET A 1 84 ? -4.845 11.898 25.596 1.00 65.12 84 MET A O 1
ATOM 625 N N . LEU A 1 85 ? -5.069 11.445 23.403 1.00 63.47 85 LEU A N 1
ATOM 626 C CA . LEU A 1 85 ? -5.573 12.771 23.022 1.00 63.47 85 LEU A CA 1
ATOM 627 C C . LEU A 1 85 ? -6.970 13.045 23.610 1.00 63.47 85 LEU A C 1
ATOM 629 O O . LEU A 1 85 ? -7.252 14.151 24.069 1.00 63.47 85 LEU A O 1
ATOM 633 N N . GLY A 1 86 ? -7.824 12.020 23.697 1.00 56.28 86 GLY A N 1
ATOM 634 C CA . GLY A 1 86 ? -9.152 12.108 24.317 1.00 56.28 86 GLY A CA 1
ATOM 635 C C . GLY A 1 86 ? -9.151 12.182 25.852 1.00 56.28 86 GLY A C 1
ATOM 636 O O . GLY A 1 86 ? -10.197 12.450 26.451 1.00 56.28 86 GLY A O 1
ATOM 637 N N . VAL A 1 87 ? -8.006 11.959 26.513 1.00 57.00 87 VAL A N 1
ATOM 638 C CA . VAL A 1 87 ? -7.891 12.093 27.976 1.00 57.00 87 VAL A CA 1
ATOM 639 C C . VAL A 1 87 ? -7.996 13.559 28.414 1.00 57.00 87 VAL A C 1
ATOM 641 O O . VAL A 1 87 ? -8.507 13.807 29.503 1.00 57.00 87 VAL A O 1
ATOM 644 N N . GLY A 1 88 ? -7.593 14.529 27.586 1.00 54.00 88 GLY A N 1
ATOM 645 C CA . GLY A 1 88 ? -7.648 15.958 27.932 1.00 54.00 88 GLY A CA 1
ATOM 646 C C . GLY A 1 88 ? -9.068 16.459 28.231 1.00 54.00 88 GLY A C 1
ATOM 647 O O . GLY A 1 88 ? -9.318 16.996 29.307 1.00 54.00 88 GLY A O 1
ATOM 648 N N . GLY A 1 89 ? -10.025 16.191 27.335 1.00 53.00 89 GLY A N 1
ATOM 649 C CA . GLY A 1 89 ? -11.431 16.587 27.520 1.00 53.00 89 GLY A CA 1
ATOM 650 C C . GLY A 1 89 ? -12.168 15.771 28.587 1.00 53.00 89 GLY A C 1
ATOM 651 O O . GLY A 1 89 ? -12.946 16.317 29.365 1.00 53.00 89 GLY A O 1
ATOM 652 N N . LYS A 1 90 ? -11.873 14.466 28.699 1.00 54.69 90 LYS A N 1
ATOM 653 C CA . LYS A 1 90 ? -12.463 13.607 29.744 1.00 54.69 90 LYS A CA 1
ATOM 654 C C . LYS A 1 90 ? -11.951 13.940 31.144 1.00 54.69 90 LYS A C 1
ATOM 656 O O . LYS A 1 90 ? -12.675 13.722 32.110 1.00 54.69 90 LYS A O 1
ATOM 661 N N . ARG A 1 91 ? -10.720 14.451 31.275 1.00 50.78 91 ARG A N 1
ATOM 662 C CA . ARG A 1 91 ? -10.197 14.939 32.558 1.00 50.78 91 ARG A CA 1
ATOM 663 C C . ARG A 1 91 ? -10.912 16.205 33.014 1.00 50.78 91 ARG A C 1
ATOM 665 O O . ARG A 1 91 ? -11.194 16.269 34.198 1.00 50.78 91 ARG A O 1
ATOM 672 N N . LEU A 1 92 ? -11.256 17.129 32.109 1.00 52.88 92 LEU A N 1
ATOM 673 C CA . LEU A 1 92 ? -12.020 18.342 32.434 1.00 52.88 92 LEU A CA 1
ATOM 674 C C . LEU A 1 92 ? -13.446 18.002 32.910 1.00 52.88 92 LEU A C 1
ATOM 676 O O . LEU A 1 92 ? -13.852 18.418 33.988 1.00 52.88 92 LEU A O 1
ATOM 680 N N . PHE A 1 93 ? -14.141 17.116 32.186 1.00 50.03 93 PHE A N 1
ATOM 681 C CA . PHE A 1 93 ? -15.471 16.614 32.573 1.00 50.03 93 PHE A CA 1
ATOM 682 C C . PHE A 1 93 ? -15.466 15.853 33.912 1.00 50.03 93 PHE A C 1
ATOM 684 O O . PHE A 1 93 ? -16.447 15.850 34.649 1.00 50.03 93 PHE A O 1
ATOM 691 N N . ARG A 1 94 ? -14.344 15.198 34.242 1.00 54.72 94 ARG A N 1
ATOM 692 C CA . ARG A 1 94 ? -14.145 14.480 35.508 1.00 54.72 94 ARG A CA 1
ATOM 693 C C . ARG A 1 94 ? -13.955 15.418 36.705 1.00 54.72 94 ARG A C 1
ATOM 695 O O . ARG A 1 94 ? -14.171 14.973 37.826 1.00 54.72 94 ARG A O 1
ATOM 702 N N . VAL A 1 95 ? -13.547 16.672 36.495 1.00 57.75 95 VAL A N 1
ATOM 703 C CA . VAL A 1 95 ? -13.434 17.653 37.591 1.00 57.75 95 VAL A CA 1
ATOM 704 C C . VAL A 1 95 ? -14.795 18.267 37.937 1.00 57.75 95 VAL A C 1
ATOM 706 O O . VAL A 1 95 ? -14.997 18.679 39.072 1.00 57.75 95 VAL A O 1
ATOM 709 N N . GLU A 1 96 ? -15.739 18.284 36.991 1.00 57.03 96 GLU A N 1
ATOM 710 C CA . GLU A 1 96 ? -17.063 18.903 37.167 1.00 57.03 96 GLU A CA 1
ATOM 711 C C . GLU A 1 96 ? -18.166 17.939 37.645 1.00 57.03 96 GLU A C 1
ATOM 713 O O . GLU A 1 96 ? -19.224 18.393 38.071 1.00 57.03 96 GLU A O 1
ATOM 718 N N . ALA A 1 97 ? -17.944 16.619 37.625 1.00 48.50 97 ALA A N 1
ATOM 719 C CA . ALA A 1 97 ? -18.959 15.629 38.000 1.00 48.50 97 ALA A CA 1
ATOM 720 C C . ALA A 1 97 ? -18.543 14.789 39.231 1.00 48.50 97 ALA A C 1
ATOM 722 O O . ALA A 1 97 ? -17.575 14.026 39.144 1.00 48.50 97 ALA A O 1
ATOM 723 N N . PRO A 1 98 ? -19.270 14.853 40.367 1.00 43.78 98 PRO A N 1
ATOM 724 C CA . PRO A 1 98 ? -19.011 13.997 41.520 1.00 43.78 98 PRO A CA 1
ATOM 725 C C . PRO A 1 98 ? -19.638 12.607 41.312 1.00 43.78 98 PRO A C 1
ATOM 727 O O . PRO A 1 98 ? -20.851 12.472 41.175 1.00 43.78 98 PRO A O 1
ATOM 730 N N . GLY A 1 99 ? -18.814 11.555 41.293 1.00 58.62 99 GLY A N 1
ATOM 731 C CA . GLY A 1 99 ? -19.263 10.158 41.213 1.00 58.62 99 GLY A CA 1
ATOM 732 C C . GLY A 1 99 ? -18.140 9.185 40.814 1.00 58.62 99 GLY A C 1
ATOM 733 O O . GLY A 1 99 ? -17.161 9.608 40.195 1.00 58.62 99 GLY A O 1
ATOM 734 N N . PRO A 1 100 ? -18.229 7.887 41.171 1.00 54.97 100 PRO A N 1
ATOM 735 C CA . PRO A 1 100 ? -17.153 6.925 40.948 1.00 54.97 100 PRO A CA 1
ATOM 736 C C . PRO A 1 100 ? -16.946 6.692 39.447 1.00 54.97 100 PRO A C 1
ATOM 738 O O . PRO A 1 100 ? -17.814 6.177 38.745 1.00 54.97 100 PRO A O 1
ATOM 741 N N . THR A 1 101 ? -15.780 7.083 38.933 1.00 56.94 101 THR A N 1
ATOM 742 C CA . THR A 1 101 ? -15.436 6.879 37.523 1.00 56.94 101 THR A CA 1
ATOM 743 C C . THR A 1 101 ? -15.020 5.433 37.285 1.00 56.94 101 THR A C 1
ATOM 745 O O . THR A 1 101 ? -14.009 4.991 37.830 1.00 56.94 101 THR A O 1
ATOM 748 N N . ALA A 1 102 ? -15.789 4.728 36.451 1.00 48.75 102 ALA A N 1
ATOM 749 C CA . ALA A 1 102 ? -15.527 3.355 36.040 1.00 48.75 102 ALA A CA 1
ATOM 750 C C . ALA A 1 102 ? -14.115 3.165 35.452 1.00 48.75 102 ALA A C 1
ATOM 752 O O . ALA A 1 102 ? -13.551 4.031 34.776 1.00 48.75 102 ALA A O 1
ATOM 753 N N . GLU A 1 103 ? -13.573 1.993 35.753 1.00 49.28 103 GLU A N 1
ATOM 754 C CA . GLU A 1 103 ? -12.205 1.539 35.554 1.00 49.28 103 GLU A CA 1
ATOM 755 C C . GLU A 1 103 ? -11.710 1.558 34.092 1.00 49.28 103 GLU A C 1
ATOM 757 O O . GLU A 1 103 ? -12.440 1.301 33.139 1.00 49.28 103 GLU A O 1
ATOM 762 N N . GLY A 1 104 ? -10.402 1.803 33.947 1.00 48.12 104 GLY A N 1
ATOM 763 C CA . GLY A 1 104 ? -9.516 1.142 32.982 1.00 48.12 104 GLY A CA 1
ATOM 764 C C . GLY A 1 104 ? -9.890 1.147 31.494 1.00 48.12 104 GLY A C 1
ATOM 765 O O . GLY A 1 104 ? -10.482 0.210 30.976 1.00 48.12 104 GLY A O 1
ATOM 766 N N . VAL A 1 105 ? -9.329 2.090 30.732 1.00 51.44 105 VAL A N 1
ATOM 767 C CA . VAL A 1 105 ? -9.371 2.151 29.249 1.00 51.44 105 VAL A CA 1
ATOM 768 C C . VAL A 1 105 ? -8.599 0.992 28.554 1.00 51.44 105 VAL A C 1
ATOM 770 O O . VAL A 1 105 ? -8.373 1.017 27.350 1.00 51.44 105 VAL A O 1
ATOM 773 N N . ARG A 1 106 ? -8.171 -0.056 29.271 1.00 48.38 106 ARG A N 1
ATOM 774 C CA . ARG A 1 106 ? -7.150 -1.014 28.797 1.00 48.38 106 ARG A CA 1
ATOM 775 C C . ARG A 1 106 ? -7.636 -2.180 27.902 1.00 48.38 106 ARG A C 1
ATOM 777 O O . ARG A 1 106 ? -6.908 -2.471 26.958 1.00 48.38 106 ARG A O 1
ATOM 784 N N . PRO A 1 107 ? -8.818 -2.812 28.076 1.00 52.16 107 PRO A N 1
ATOM 785 C CA . PRO A 1 107 ? -9.216 -3.936 27.211 1.00 52.16 107 PRO A CA 1
ATOM 786 C C . PRO A 1 107 ? -9.780 -3.512 25.840 1.00 52.16 107 PRO A C 1
ATOM 788 O O . PRO A 1 107 ? -9.684 -4.251 24.866 1.00 52.16 107 PRO A O 1
ATOM 791 N N . ARG A 1 108 ? -10.302 -2.284 25.711 1.00 63.19 108 ARG A N 1
ATOM 792 C CA . ARG A 1 108 ? -10.985 -1.822 24.484 1.00 63.19 108 ARG A CA 1
ATOM 793 C C . ARG A 1 108 ? -10.054 -1.493 23.311 1.00 63.19 108 ARG A C 1
ATOM 795 O O . ARG A 1 108 ? -10.502 -1.501 22.166 1.00 63.19 108 ARG A O 1
ATOM 802 N N . ILE A 1 109 ? -8.780 -1.184 23.567 1.00 69.56 109 ILE A N 1
ATOM 803 C CA . ILE A 1 109 ? -7.835 -0.753 22.519 1.00 69.56 109 ILE A CA 1
ATOM 804 C C . ILE A 1 109 ? -7.488 -1.928 21.598 1.00 69.56 109 ILE A C 1
ATOM 806 O O . ILE A 1 109 ? -7.542 -1.781 20.380 1.00 69.56 109 ILE A O 1
ATOM 810 N N . GLN A 1 110 ? -7.205 -3.105 22.167 1.00 71.62 110 GLN A N 1
ATOM 811 C CA . GLN A 1 110 ? -6.886 -4.308 21.391 1.00 71.62 110 GLN A CA 1
ATOM 812 C C . GLN A 1 110 ? -8.079 -4.774 20.545 1.00 71.62 110 GLN A C 1
ATOM 814 O O . GLN A 1 110 ? -7.912 -5.094 19.371 1.00 71.62 110 GLN A O 1
ATOM 819 N N . GLU A 1 111 ? -9.293 -4.749 21.102 1.00 77.19 111 GLU A N 1
ATOM 820 C CA . GLU A 1 111 ? -10.521 -5.092 20.369 1.00 77.19 111 GLU A CA 1
ATOM 821 C C . GLU A 1 111 ? -10.803 -4.119 19.216 1.00 77.19 111 GLU A C 1
ATOM 823 O O . GLU A 1 111 ? -11.160 -4.538 18.111 1.00 77.19 111 GLU A O 1
ATOM 828 N N . THR A 1 112 ? -10.601 -2.818 19.450 1.00 77.88 112 THR A N 1
ATOM 829 C CA . THR A 1 112 ? -10.772 -1.791 18.413 1.00 77.88 112 THR A CA 1
ATOM 830 C C . THR A 1 112 ? -9.732 -1.973 17.308 1.00 77.88 112 THR A C 1
ATOM 832 O O . THR A 1 112 ? -10.097 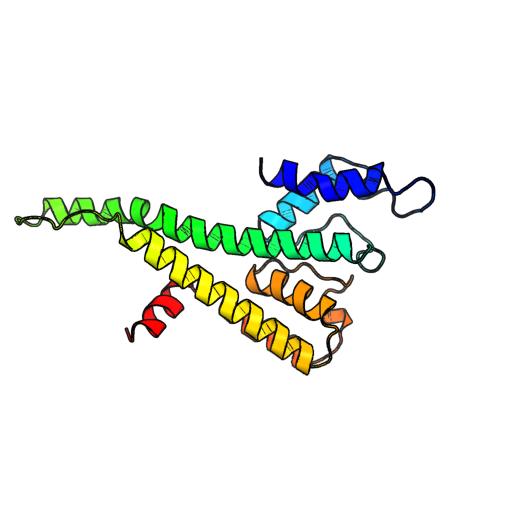-2.016 16.136 1.00 77.88 112 THR A O 1
ATOM 835 N N . ALA A 1 113 ? -8.458 -2.177 17.663 1.00 80.00 113 ALA A N 1
ATOM 836 C CA . ALA A 1 113 ? -7.384 -2.425 16.701 1.00 80.00 113 ALA A CA 1
ATOM 837 C C . ALA A 1 113 ? -7.648 -3.681 15.857 1.00 80.00 113 ALA A C 1
ATOM 839 O O . ALA A 1 113 ? -7.508 -3.638 14.636 1.00 80.00 113 ALA A O 1
ATOM 840 N N . ARG A 1 114 ? -8.107 -4.775 16.483 1.00 84.25 114 ARG A N 1
ATOM 841 C CA . ARG A 1 114 ? -8.495 -6.004 15.777 1.00 84.25 114 ARG A CA 1
ATOM 842 C C . ARG A 1 114 ? -9.623 -5.749 14.781 1.00 84.25 114 ARG A C 1
ATOM 844 O O . ARG A 1 114 ? -9.570 -6.254 13.665 1.00 84.25 114 ARG A O 1
ATOM 851 N N . THR A 1 115 ? -10.630 -4.971 15.171 1.00 84.31 115 THR A N 1
ATOM 852 C CA . THR A 1 115 ? -11.770 -4.675 14.292 1.00 84.31 115 THR A CA 1
ATOM 853 C C . THR A 1 115 ? -11.347 -3.811 13.106 1.00 84.31 115 THR A C 1
ATOM 855 O O . THR A 1 115 ? -11.701 -4.129 11.976 1.00 84.31 115 THR A O 1
ATOM 858 N N . LEU A 1 116 ? -10.540 -2.767 13.326 1.00 85.75 116 LEU A N 1
ATOM 859 C CA . LEU A 1 116 ? -10.034 -1.940 12.225 1.00 85.75 116 LEU A CA 1
ATOM 860 C C . LEU A 1 116 ? -9.125 -2.728 11.278 1.00 85.75 116 LEU A C 1
ATOM 862 O O . LEU A 1 116 ? -9.222 -2.560 10.066 1.00 85.75 116 LEU A O 1
ATOM 866 N N . TRP A 1 117 ? -8.295 -3.624 11.816 1.00 87.69 117 TRP A N 1
ATOM 867 C CA . TRP A 1 117 ? -7.487 -4.530 11.004 1.00 87.69 117 TRP A CA 1
ATOM 868 C C . TRP A 1 117 ? -8.359 -5.445 10.133 1.00 87.69 117 TRP A C 1
ATOM 870 O O . TRP A 1 117 ? -8.082 -5.596 8.946 1.00 87.69 117 TRP A O 1
ATOM 880 N N . LEU A 1 118 ? -9.447 -6.000 10.682 1.00 89.75 118 LEU A N 1
ATOM 881 C CA . LEU A 1 118 ? -10.398 -6.811 9.912 1.00 89.75 118 LEU A CA 1
ATOM 882 C C . LEU A 1 118 ? -11.101 -6.005 8.812 1.00 89.75 118 LEU A C 1
ATOM 884 O O . LEU A 1 118 ? -11.278 -6.527 7.716 1.00 89.75 118 LEU A O 1
ATOM 888 N N . ILE A 1 119 ? -11.470 -4.746 9.074 1.00 90.94 119 ILE A N 1
ATOM 889 C CA . ILE A 1 119 ? -12.052 -3.852 8.058 1.00 90.94 119 ILE A CA 1
ATOM 890 C C . ILE A 1 119 ? -11.039 -3.603 6.935 1.00 90.94 119 ILE A C 1
ATOM 892 O O . ILE A 1 119 ? -11.366 -3.781 5.765 1.00 90.94 119 ILE A O 1
ATOM 896 N N . TYR A 1 120 ? -9.801 -3.252 7.289 1.00 92.62 120 TYR A N 1
ATOM 897 C CA . TYR A 1 120 ? -8.727 -2.999 6.327 1.00 92.62 120 TYR A CA 1
ATOM 898 C C . TYR A 1 120 ? -8.447 -4.226 5.449 1.00 92.62 120 TYR A C 1
ATOM 900 O O . TYR A 1 120 ? -8.391 -4.124 4.222 1.00 92.62 120 TYR A O 1
ATOM 908 N N . LEU A 1 121 ? -8.345 -5.410 6.064 1.00 93.81 121 LEU A N 1
ATOM 909 C CA . LEU A 1 121 ? -8.145 -6.671 5.352 1.00 93.81 121 LEU A CA 1
ATOM 910 C C . LEU A 1 121 ? -9.358 -7.034 4.482 1.00 93.81 121 LEU A C 1
ATOM 912 O O . LEU A 1 121 ? -9.184 -7.486 3.354 1.00 93.81 121 LEU A O 1
ATOM 916 N N . GLY A 1 122 ? -10.577 -6.813 4.978 1.00 95.06 122 GLY A N 1
ATOM 917 C CA . GLY A 1 122 ? -11.814 -7.066 4.239 1.00 95.06 122 GLY A CA 1
ATOM 918 C C . GLY A 1 122 ? -11.916 -6.217 2.974 1.00 95.06 122 GLY A C 1
ATOM 919 O O . GLY A 1 122 ? -12.187 -6.757 1.902 1.00 95.06 122 GLY A O 1
ATOM 920 N N . LEU A 1 123 ? -11.622 -4.917 3.074 1.00 95.38 123 LEU A N 1
ATOM 921 C CA . LEU A 1 123 ? -11.568 -4.027 1.913 1.00 95.38 123 LEU A CA 1
ATOM 922 C C . LEU A 1 123 ? -10.437 -4.419 0.949 1.00 95.38 123 LEU A C 1
ATOM 924 O O . LEU A 1 123 ? -10.661 -4.459 -0.256 1.00 95.38 123 LEU A O 1
ATOM 928 N N . THR A 1 124 ? -9.263 -4.793 1.473 1.00 96.88 124 THR A N 1
ATOM 929 C CA . THR A 1 124 ? -8.137 -5.289 0.659 1.00 96.88 124 THR A CA 1
ATOM 930 C C . THR A 1 124 ? -8.554 -6.515 -0.166 1.00 96.88 124 THR A C 1
ATOM 932 O O . THR A 1 124 ? -8.348 -6.568 -1.373 1.00 96.88 124 THR A O 1
ATOM 935 N N . VAL A 1 125 ? -9.173 -7.522 0.456 1.00 97.94 125 VAL A N 1
ATOM 936 C CA . VAL A 1 125 ? -9.614 -8.724 -0.272 1.00 97.94 125 VAL A CA 1
ATOM 937 C C . VAL A 1 125 ? -10.707 -8.382 -1.287 1.00 97.94 125 VAL A C 1
ATOM 939 O O . VAL A 1 125 ? -10.677 -8.897 -2.405 1.00 97.94 125 VAL A O 1
ATOM 942 N N . ALA A 1 126 ? -11.645 -7.502 -0.929 1.00 98.00 126 ALA A N 1
ATOM 943 C CA . ALA A 1 126 ? -12.722 -7.087 -1.820 1.00 98.00 126 ALA A CA 1
ATOM 944 C C . ALA A 1 126 ? -12.197 -6.397 -3.092 1.00 98.00 126 ALA A C 1
ATOM 946 O O . ALA A 1 126 ? -12.607 -6.777 -4.190 1.00 98.00 126 ALA A O 1
ATOM 947 N N . GLU A 1 127 ? -11.268 -5.444 -2.973 1.00 98.00 127 GLU A N 1
ATOM 948 C CA . GLU A 1 127 ? -10.699 -4.755 -4.141 1.00 98.00 127 GLU A CA 1
ATOM 949 C C . GLU A 1 127 ? -9.895 -5.717 -5.026 1.00 98.00 127 GLU A C 1
ATOM 951 O O . GLU A 1 127 ? -10.102 -5.730 -6.239 1.00 98.00 127 GLU A O 1
ATOM 956 N N . ILE A 1 128 ? -9.070 -6.603 -4.442 1.00 98.25 128 ILE A N 1
ATOM 957 C CA . ILE A 1 128 ? -8.310 -7.611 -5.208 1.00 98.25 128 ILE A CA 1
ATOM 958 C C . ILE A 1 128 ? -9.251 -8.463 -6.063 1.00 98.25 128 ILE A C 1
ATOM 960 O O . ILE A 1 128 ? -8.971 -8.702 -7.240 1.00 98.25 128 ILE A O 1
ATOM 964 N N . VAL A 1 129 ? -10.359 -8.934 -5.484 1.00 98.19 129 VAL A N 1
ATOM 965 C CA . VAL A 1 129 ? -11.336 -9.770 -6.195 1.00 98.19 129 VAL A CA 1
ATOM 966 C C . VAL A 1 129 ? -12.007 -8.983 -7.319 1.00 98.19 129 VAL A C 1
ATOM 968 O O . VAL A 1 129 ? -12.084 -9.487 -8.440 1.00 98.19 129 VAL A O 1
ATOM 971 N N . LEU A 1 130 ? -12.451 -7.753 -7.054 1.00 97.75 130 LEU A N 1
ATOM 972 C CA . LEU A 1 130 ? -13.115 -6.916 -8.056 1.00 97.75 130 LEU A CA 1
ATOM 973 C C . LEU A 1 130 ? -12.182 -6.578 -9.226 1.00 97.75 130 LEU A C 1
ATOM 975 O O . LEU A 1 130 ? -12.552 -6.783 -10.382 1.00 97.75 130 LEU A O 1
ATOM 979 N N . LEU A 1 131 ? -10.945 -6.162 -8.941 1.00 97.19 131 LEU A N 1
ATOM 980 C CA . LEU A 1 131 ? -9.938 -5.882 -9.966 1.00 97.19 131 LEU A CA 1
ATOM 981 C C . LEU A 1 131 ? -9.597 -7.130 -10.790 1.00 97.19 131 LEU A C 1
ATOM 983 O O . LEU A 1 131 ? -9.493 -7.057 -12.019 1.00 97.19 131 LEU A O 1
ATOM 987 N N . ARG A 1 132 ? -9.490 -8.294 -10.138 1.00 97.00 132 ARG A N 1
ATOM 988 C CA . ARG A 1 132 ? -9.221 -9.566 -10.819 1.00 97.00 132 ARG A CA 1
ATOM 989 C C . ARG A 1 132 ? -10.348 -9.951 -11.775 1.00 97.00 132 ARG A C 1
ATOM 991 O O . ARG A 1 132 ? -10.061 -10.414 -12.881 1.00 97.00 132 ARG A O 1
ATOM 998 N N . VAL A 1 133 ? -11.604 -9.765 -11.363 1.00 96.25 133 VAL A N 1
ATOM 999 C CA . VAL A 1 133 ? -12.793 -10.032 -12.195 1.00 96.25 133 VAL A CA 1
ATOM 1000 C C . VAL A 1 133 ? -12.866 -9.067 -13.383 1.00 96.25 133 VAL A C 1
ATOM 1002 O O . VAL A 1 133 ? -13.244 -9.484 -14.474 1.00 96.25 133 VAL A O 1
ATOM 1005 N N . CYS A 1 134 ? -12.416 -7.821 -13.221 1.00 94.12 134 CYS A N 1
ATOM 1006 C CA . CYS A 1 134 ? -12.309 -6.839 -14.306 1.00 94.12 134 CYS A CA 1
ATOM 1007 C C . CYS A 1 134 ? -11.139 -7.078 -15.279 1.00 94.12 134 CYS A C 1
ATOM 1009 O O . CYS A 1 134 ? -10.929 -6.275 -16.186 1.00 94.12 134 CYS A O 1
ATOM 1011 N N . GLY A 1 135 ? -10.397 -8.180 -15.128 1.00 91.62 135 GLY A N 1
ATOM 1012 C CA . GLY A 1 135 ? -9.404 -8.629 -16.103 1.00 91.62 135 GLY A CA 1
ATOM 1013 C C . GLY A 1 135 ? -7.952 -8.298 -15.760 1.00 91.62 135 GLY A C 1
ATOM 1014 O O . GLY A 1 135 ? -7.067 -8.677 -16.529 1.00 91.62 135 GLY A O 1
ATOM 1015 N N . LEU A 1 136 ? -7.664 -7.670 -14.611 1.00 94.25 136 LEU A N 1
ATOM 1016 C CA . LEU A 1 136 ? -6.275 -7.486 -14.176 1.00 94.25 136 LEU A CA 1
ATOM 1017 C C . LEU A 1 136 ? -5.616 -8.832 -13.861 1.00 94.25 136 LEU A C 1
ATOM 1019 O O . LEU A 1 136 ? -6.259 -9.801 -13.437 1.00 94.25 136 LEU A O 1
ATOM 1023 N N . SER A 1 137 ? -4.293 -8.884 -14.026 1.00 95.88 137 SER A N 1
ATOM 1024 C CA . SER A 1 137 ? -3.503 -9.995 -13.503 1.00 95.88 137 SER A CA 1
ATOM 1025 C C . SER A 1 137 ? -3.625 -10.032 -11.974 1.00 95.88 137 SER A C 1
ATOM 1027 O O . SER A 1 137 ? -3.821 -8.999 -11.332 1.00 95.88 137 SER A O 1
ATOM 1029 N N . LEU A 1 138 ? -3.506 -11.215 -11.362 1.00 96.19 138 LEU A N 1
ATOM 1030 C CA . LEU A 1 138 ? -3.540 -11.321 -9.896 1.00 96.19 138 LEU A CA 1
ATOM 1031 C C . LEU A 1 138 ? -2.453 -10.449 -9.248 1.00 96.19 138 LEU A C 1
ATOM 1033 O O . LEU A 1 138 ? -2.692 -9.817 -8.227 1.00 96.19 138 LEU A O 1
ATOM 1037 N N . PHE A 1 139 ? -1.283 -10.386 -9.882 1.00 97.00 139 PHE A N 1
ATOM 1038 C CA . PHE A 1 139 ? -0.162 -9.573 -9.434 1.00 97.00 139 PHE A CA 1
ATOM 1039 C C . PHE A 1 139 ? -0.496 -8.077 -9.433 1.00 97.00 139 PHE A C 1
ATOM 1041 O O . PHE A 1 139 ? -0.348 -7.422 -8.406 1.00 97.00 139 PHE A O 1
ATOM 1048 N N . ASP A 1 140 ? -0.998 -7.554 -10.553 1.00 95.62 140 ASP A N 1
ATOM 1049 C CA . ASP A 1 140 ? -1.369 -6.140 -10.652 1.00 95.62 140 ASP A CA 1
ATOM 1050 C C . ASP A 1 140 ? -2.530 -5.816 -9.705 1.00 95.62 140 ASP A C 1
ATOM 1052 O O . ASP A 1 140 ? -2.493 -4.799 -9.021 1.00 95.62 140 ASP A O 1
ATOM 1056 N N . SER A 1 141 ? -3.511 -6.718 -9.581 1.00 97.38 141 SER A N 1
ATOM 1057 C CA . SER A 1 141 ? -4.649 -6.546 -8.664 1.00 97.38 141 SER A CA 1
ATOM 1058 C C . SER A 1 141 ? -4.184 -6.366 -7.215 1.00 97.38 141 SER A C 1
ATOM 1060 O O . SER A 1 141 ? -4.656 -5.465 -6.528 1.00 97.38 141 SER A O 1
ATOM 1062 N N . ILE A 1 142 ? -3.227 -7.185 -6.759 1.00 97.81 142 ILE A N 1
ATOM 1063 C CA . ILE A 1 142 ? -2.640 -7.075 -5.415 1.00 97.81 142 ILE A CA 1
ATOM 1064 C C . ILE A 1 142 ? -1.877 -5.757 -5.269 1.00 97.81 142 ILE A C 1
ATOM 1066 O O . ILE A 1 142 ? -2.119 -5.012 -4.321 1.00 97.81 142 ILE A O 1
ATOM 1070 N N . CYS A 1 143 ? -0.980 -5.454 -6.210 1.00 97.44 143 CYS A N 1
ATOM 1071 C CA . CYS A 1 143 ? -0.127 -4.271 -6.132 1.00 97.44 143 CYS A CA 1
ATOM 1072 C C . CYS A 1 143 ? -0.934 -2.965 -6.127 1.00 97.44 143 CYS A C 1
ATOM 1074 O O . CYS A 1 143 ? -0.657 -2.085 -5.311 1.00 97.44 143 CYS A O 1
ATOM 1076 N N . HIS A 1 144 ? -1.946 -2.855 -6.991 1.00 97.06 144 HIS A N 1
ATOM 1077 C CA . HIS A 1 144 ? -2.821 -1.686 -7.037 1.00 97.06 144 HIS A CA 1
ATOM 1078 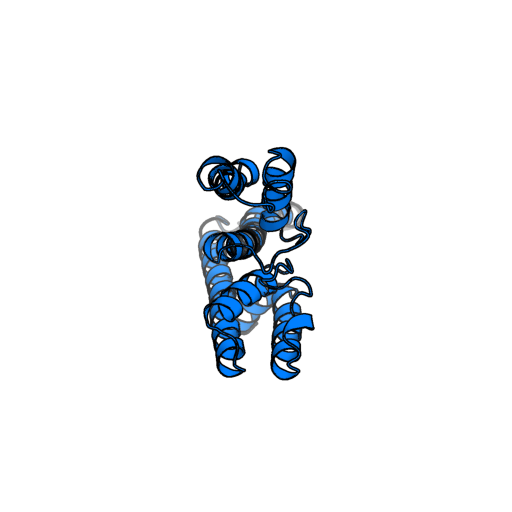C C . HIS A 1 144 ? -3.684 -1.579 -5.783 1.00 97.06 144 HIS A C 1
ATOM 1080 O O . HIS A 1 144 ? -3.690 -0.520 -5.169 1.00 97.06 144 HIS A O 1
ATOM 1086 N N . THR A 1 145 ? -4.295 -2.675 -5.323 1.00 97.88 145 THR A N 1
ATOM 1087 C CA . THR A 1 145 ? -5.086 -2.661 -4.079 1.00 97.88 145 THR A CA 1
ATOM 1088 C C . THR A 1 145 ? -4.265 -2.178 -2.884 1.00 97.88 145 THR A C 1
ATOM 1090 O O . THR A 1 145 ? -4.716 -1.362 -2.082 1.00 97.88 145 THR A O 1
ATOM 1093 N N . PHE A 1 146 ? -3.032 -2.669 -2.749 1.00 97.44 146 PHE A N 1
ATOM 1094 C CA . PHE A 1 146 ? -2.145 -2.287 -1.652 1.00 97.44 146 PHE A CA 1
ATOM 1095 C C . PHE A 1 146 ? -1.828 -0.788 -1.662 1.00 97.44 146 PHE A C 1
ATOM 1097 O O . PHE A 1 146 ? -1.754 -0.167 -0.602 1.00 97.44 146 PHE A O 1
ATOM 1104 N N . ALA A 1 147 ? -1.682 -0.201 -2.850 1.00 95.94 147 ALA A N 1
ATOM 1105 C CA . ALA A 1 147 ? -1.497 1.232 -3.006 1.00 95.94 147 ALA A CA 1
ATOM 1106 C C . ALA A 1 147 ? -2.794 2.030 -2.772 1.00 95.94 147 ALA A C 1
ATOM 1108 O O . ALA A 1 147 ? -2.723 3.081 -2.132 1.00 95.94 147 ALA A O 1
ATOM 1109 N N . THR A 1 148 ? -3.950 1.545 -3.245 1.00 96.31 148 THR A N 1
ATOM 1110 C CA . THR A 1 148 ? -5.263 2.195 -3.083 1.00 96.31 148 THR A CA 1
ATOM 1111 C C . THR A 1 148 ? -5.671 2.264 -1.615 1.00 96.31 148 THR A C 1
ATOM 1113 O O . THR A 1 148 ? -5.944 3.351 -1.106 1.00 96.31 148 THR A O 1
ATOM 1116 N N . LEU A 1 149 ? -5.649 1.133 -0.899 1.00 95.25 149 LEU A N 1
ATOM 1117 C CA . LEU A 1 149 ? -6.089 1.067 0.503 1.00 95.25 149 LEU A CA 1
ATOM 1118 C C . LEU A 1 149 ? -5.191 1.855 1.447 1.00 95.25 149 LEU A C 1
ATOM 1120 O O . LEU A 1 149 ? -5.632 2.313 2.497 1.00 95.25 149 LEU A O 1
ATOM 1124 N N . ALA A 1 150 ? -3.918 1.986 1.094 1.00 94.25 150 ALA A N 1
ATOM 1125 C CA . ALA A 1 150 ? -2.977 2.819 1.820 1.00 94.25 150 ALA A CA 1
ATOM 1126 C C . ALA A 1 150 ? -3.065 4.302 1.435 1.00 94.25 150 ALA A C 1
ATOM 1128 O O . ALA A 1 150 ? -2.363 5.111 2.029 1.00 94.25 150 ALA A O 1
ATOM 1129 N N . THR A 1 151 ? -3.886 4.674 0.446 1.00 93.62 151 THR A N 1
ATOM 1130 C CA . THR A 1 151 ? -3.949 6.028 -0.136 1.00 93.62 151 THR A CA 1
ATOM 1131 C C . THR A 1 151 ? -2.593 6.539 -0.641 1.00 93.62 151 THR A C 1
ATOM 1133 O O . THR A 1 151 ? -2.316 7.732 -0.605 1.00 93.62 151 THR A O 1
ATOM 1136 N N . GLY A 1 152 ? -1.733 5.622 -1.100 1.00 91.06 152 GLY A N 1
ATOM 1137 C CA . GLY A 1 152 ? -0.343 5.915 -1.442 1.00 91.06 152 GLY A CA 1
ATOM 1138 C C . GLY A 1 152 ? -0.099 6.205 -2.921 1.00 91.06 152 GLY A C 1
ATOM 1139 O O . GLY A 1 152 ? 0.569 7.171 -3.255 1.00 91.06 152 GLY A O 1
ATOM 1140 N N . GLY A 1 153 ? -0.639 5.384 -3.830 1.00 92.75 153 GLY A N 1
ATOM 1141 C CA . GLY A 1 153 ? -0.570 5.656 -5.278 1.00 92.75 153 GLY A CA 1
ATOM 1142 C C . GLY A 1 153 ? 0.626 5.074 -6.051 1.00 92.75 153 GLY A C 1
ATOM 1143 O O . GLY A 1 153 ? 0.861 5.469 -7.189 1.00 92.75 153 GLY A O 1
ATOM 1144 N N . PHE A 1 154 ? 1.370 4.112 -5.488 1.00 95.12 154 PHE A N 1
ATOM 1145 C CA . PHE A 1 154 ? 2.338 3.328 -6.270 1.00 95.12 154 PHE A CA 1
ATOM 1146 C C . PHE A 1 154 ? 1.624 2.426 -7.277 1.00 95.12 154 PHE A C 1
ATOM 1148 O O . PHE A 1 154 ? 0.476 2.032 -7.094 1.00 95.1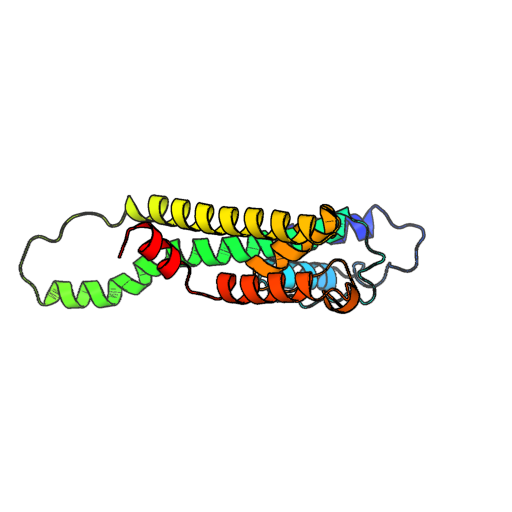2 154 PHE A O 1
ATOM 1155 N N . SER A 1 155 ? 2.345 2.072 -8.335 1.00 95.38 155 SER A N 1
ATOM 1156 C CA . SER A 1 155 ? 1.836 1.285 -9.449 1.00 95.38 155 SER A CA 1
ATOM 1157 C C . SER A 1 155 ? 2.906 0.326 -9.968 1.00 95.38 155 SER A C 1
ATOM 1159 O O . SER A 1 155 ? 4.100 0.524 -9.736 1.00 95.38 155 SER A O 1
ATOM 1161 N N . THR A 1 156 ? 2.478 -0.705 -10.698 1.00 94.75 156 THR A N 1
ATOM 1162 C CA . THR A 1 156 ? 3.357 -1.577 -11.495 1.00 94.75 156 THR A CA 1
ATOM 1163 C C . THR A 1 156 ? 3.694 -0.987 -12.868 1.00 94.75 156 THR A C 1
ATOM 1165 O O . THR A 1 156 ? 4.490 -1.562 -13.606 1.00 94.75 156 THR A O 1
ATOM 1168 N N . ARG A 1 157 ? 3.088 0.157 -13.203 1.00 93.19 157 ARG A N 1
ATOM 1169 C CA . ARG A 1 157 ? 3.123 0.833 -14.505 1.00 93.19 157 ARG A CA 1
ATOM 1170 C C . ARG A 1 157 ? 3.618 2.269 -14.376 1.00 93.19 157 ARG A C 1
ATOM 1172 O O . ARG A 1 157 ? 3.359 2.907 -13.354 1.00 93.19 157 ARG A O 1
ATOM 1179 N N . ASN A 1 158 ? 4.258 2.783 -15.425 1.00 91.38 158 ASN A N 1
ATOM 1180 C CA . ASN A 1 158 ? 4.829 4.135 -15.457 1.00 91.38 158 ASN A CA 1
ATOM 1181 C C . ASN A 1 158 ? 3.743 5.215 -15.409 1.00 91.38 158 ASN A C 1
ATOM 1183 O O . ASN A 1 158 ? 3.870 6.176 -14.654 1.00 91.38 158 ASN A O 1
ATOM 1187 N N . ALA A 1 159 ? 2.650 5.036 -16.157 1.00 92.25 159 ALA A N 1
ATOM 1188 C CA . ALA A 1 159 ? 1.516 5.967 -16.152 1.00 92.25 159 ALA A CA 1
ATOM 1189 C C . ALA A 1 159 ? 0.433 5.598 -15.116 1.00 92.25 159 ALA A C 1
ATOM 1191 O O . ALA A 1 159 ? -0.740 5.950 -15.265 1.00 92.25 159 ALA A O 1
ATOM 1192 N N . SER A 1 160 ? 0.812 4.878 -14.056 1.00 92.00 160 SER A N 1
ATOM 1193 C CA . SER A 1 160 ? -0.109 4.399 -13.024 1.00 92.00 160 SER A CA 1
ATOM 1194 C C . SER A 1 160 ? -1.303 3.626 -13.612 1.00 92.00 160 SER A C 1
ATOM 1196 O O . SER A 1 160 ? -1.139 2.845 -14.549 1.00 92.00 160 SER A O 1
ATOM 1198 N N . ILE A 1 161 ? -2.507 3.829 -13.072 1.00 92.94 161 ILE A N 1
ATOM 1199 C CA . ILE A 1 161 ? -3.746 3.217 -13.572 1.00 92.94 161 ILE A CA 1
ATOM 1200 C C . ILE A 1 161 ? -4.098 3.687 -14.991 1.00 92.94 161 ILE A C 1
ATOM 1202 O O . ILE A 1 161 ? -4.732 2.949 -15.738 1.00 92.94 161 ILE A O 1
ATOM 1206 N N . GLY A 1 162 ? -3.605 4.863 -15.403 1.00 90.88 162 GLY A N 1
ATOM 1207 C CA . GLY A 1 162 ? -3.841 5.419 -16.735 1.00 90.88 162 GLY A CA 1
ATOM 1208 C C . GLY A 1 162 ? -3.252 4.570 -17.863 1.00 90.88 162 GLY A C 1
ATOM 1209 O O . GLY A 1 162 ? -3.719 4.652 -18.993 1.00 90.88 162 GLY A O 1
ATOM 1210 N N . GLU A 1 163 ? -2.274 3.705 -17.574 1.00 91.62 163 GLU A N 1
ATOM 1211 C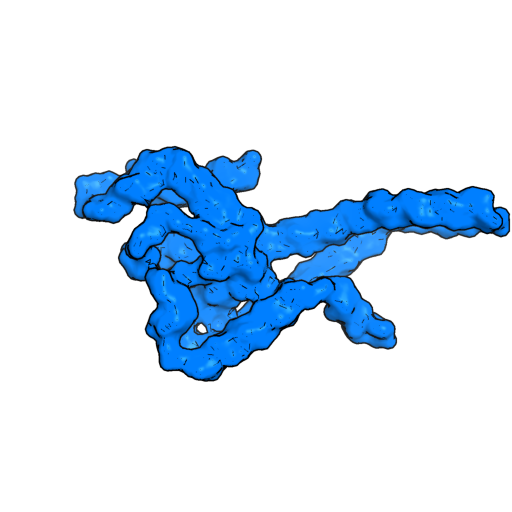 CA . GLU A 1 163 ? -1.735 2.761 -18.563 1.00 91.62 163 GLU A CA 1
ATOM 1212 C C . GLU A 1 163 ? -2.684 1.574 -18.827 1.00 91.62 163 GLU A C 1
ATOM 1214 O O . GLU A 1 163 ? -2.654 0.985 -19.907 1.00 91.62 163 GLU A O 1
ATOM 1219 N N . ILE A 1 164 ? -3.556 1.233 -17.868 1.00 89.44 164 ILE A N 1
ATOM 1220 C CA . ILE A 1 164 ? -4.473 0.081 -17.941 1.00 89.44 164 ILE A CA 1
ATOM 1221 C C . ILE A 1 164 ? -5.627 0.349 -18.920 1.00 89.44 164 ILE A C 1
ATOM 1223 O O . ILE A 1 164 ? -6.119 -0.590 -19.544 1.00 89.44 164 ILE A O 1
ATOM 1227 N N . ASN A 1 165 ? -6.028 1.618 -19.087 1.00 90.25 165 ASN A N 1
ATOM 1228 C CA . ASN A 1 165 ? -7.068 2.064 -20.025 1.00 90.25 165 ASN A CA 1
ATOM 1229 C C . ASN A 1 165 ? -8.381 1.258 -19.918 1.00 90.25 165 ASN A C 1
ATOM 1231 O O . ASN A 1 165 ? -8.930 0.796 -20.920 1.00 90.25 165 ASN A O 1
ATOM 1235 N N . SER A 1 166 ? -8.888 1.065 -18.695 1.00 93.44 166 SER A N 1
ATOM 1236 C CA . SER A 1 166 ? -10.094 0.271 -18.429 1.00 93.44 166 SER A CA 1
ATOM 1237 C C . SER A 1 166 ? -11.037 1.004 -17.479 1.00 93.44 166 SER A C 1
ATOM 1239 O O . SER A 1 166 ? -10.795 1.078 -16.276 1.00 93.44 166 SER A O 1
ATOM 1241 N N . LEU A 1 167 ? -12.162 1.487 -18.015 1.00 94.62 167 LEU A N 1
ATOM 1242 C CA . LEU A 1 167 ? -13.162 2.233 -17.246 1.00 94.62 167 LEU A CA 1
ATOM 1243 C C . LEU A 1 167 ? -13.660 1.483 -15.989 1.00 94.62 167 LEU A C 1
ATOM 1245 O O . LEU A 1 167 ? -13.745 2.113 -14.936 1.00 94.62 167 LEU A O 1
ATOM 1249 N N . PRO A 1 168 ? -13.964 0.166 -16.028 1.00 95.38 168 PRO A N 1
ATOM 1250 C CA . PRO A 1 168 ? -14.352 -0.566 -14.820 1.00 95.38 168 PRO A CA 1
ATOM 1251 C C . PRO A 1 168 ? -13.287 -0.530 -13.718 1.00 95.38 168 PRO A C 1
ATOM 1253 O O . PRO A 1 168 ? -13.627 -0.408 -12.544 1.00 95.38 168 PRO A O 1
ATOM 1256 N N . VAL A 1 169 ? -12.008 -0.613 -14.093 1.00 96.12 169 VAL A N 1
ATOM 1257 C CA . VAL A 1 169 ? -10.875 -0.597 -13.156 1.00 96.12 169 VAL A CA 1
ATOM 1258 C C . VAL A 1 169 ? -10.753 0.773 -12.505 1.00 96.12 169 VAL A C 1
ATOM 1260 O O . VAL A 1 169 ? -10.677 0.853 -11.281 1.00 96.12 169 VAL A O 1
ATOM 1263 N N . ASP A 1 170 ? -10.820 1.837 -13.305 1.00 95.81 170 ASP A N 1
ATOM 1264 C CA . ASP A 1 170 ? -10.752 3.212 -12.809 1.00 95.81 170 ASP A CA 1
ATOM 1265 C C . ASP A 1 170 ? -11.886 3.497 -11.818 1.00 95.81 170 ASP A C 1
ATOM 1267 O O . ASP A 1 170 ? -11.652 4.041 -10.739 1.00 95.81 170 ASP A O 1
ATOM 1271 N N . VAL A 1 171 ? -13.112 3.065 -12.135 1.00 96.62 171 VAL A N 1
ATOM 1272 C CA . VAL A 1 171 ? -14.275 3.235 -11.250 1.00 96.62 171 VAL A CA 1
ATOM 1273 C C . VAL A 1 171 ? -14.097 2.476 -9.934 1.00 96.62 171 VAL A C 1
ATOM 1275 O O . VAL A 1 171 ? -14.372 3.043 -8.876 1.00 96.62 171 VAL A O 1
ATOM 1278 N N . ILE A 1 172 ? -13.624 1.225 -9.972 1.00 97.44 172 ILE A N 1
ATOM 1279 C CA . ILE A 1 172 ? -13.357 0.447 -8.753 1.00 97.44 172 ILE A CA 1
ATOM 1280 C C . ILE A 1 172 ? -12.323 1.171 -7.891 1.00 97.44 172 ILE A C 1
ATOM 1282 O O . ILE A 1 172 ? -12.583 1.412 -6.713 1.00 97.44 172 ILE A O 1
ATOM 1286 N N . ILE A 1 173 ? -11.196 1.582 -8.474 1.00 96.56 173 ILE A N 1
ATOM 1287 C CA . ILE A 1 173 ? -10.129 2.263 -7.734 1.00 96.56 173 ILE A CA 1
ATOM 1288 C C . ILE A 1 173 ? -10.643 3.574 -7.134 1.00 96.56 173 ILE A C 1
ATOM 1290 O O . ILE A 1 173 ? -10.429 3.809 -5.951 1.00 96.56 173 ILE A O 1
ATOM 1294 N N . ILE A 1 174 ? -11.397 4.389 -7.879 1.00 96.44 174 ILE A N 1
ATOM 1295 C CA . ILE A 1 174 ? -11.984 5.638 -7.363 1.00 96.44 174 ILE A CA 1
ATOM 1296 C C . ILE A 1 174 ? -12.900 5.370 -6.162 1.00 96.44 174 ILE A C 1
ATOM 1298 O O . ILE A 1 174 ? -12.803 6.058 -5.144 1.00 96.44 174 ILE A O 1
ATOM 1302 N N . VAL A 1 175 ? -13.775 4.364 -6.247 1.00 97.44 175 VAL A N 1
ATOM 1303 C CA . VAL A 1 175 ? -14.659 3.998 -5.131 1.00 97.44 175 VAL A CA 1
ATOM 1304 C C . VAL A 1 175 ? -13.837 3.584 -3.911 1.00 97.44 175 VAL A C 1
ATOM 1306 O O . VAL A 1 175 ? -14.096 4.066 -2.808 1.00 97.44 175 VAL A O 1
ATOM 1309 N N . PHE A 1 176 ? -12.817 2.746 -4.092 1.00 97.00 176 PHE A N 1
ATOM 1310 C CA . PHE A 1 176 ? -11.965 2.298 -2.992 1.00 97.00 176 PHE A CA 1
ATOM 1311 C C . PHE A 1 176 ? -11.055 3.401 -2.442 1.00 97.00 176 PHE A C 1
ATOM 1313 O O . PHE A 1 176 ? -10.817 3.415 -1.238 1.00 97.00 176 PHE A O 1
ATOM 1320 N N . MET A 1 177 ? -10.639 4.382 -3.246 1.00 95.75 177 MET A N 1
ATOM 1321 C CA . MET A 1 177 ? -9.957 5.588 -2.762 1.00 95.75 177 MET A CA 1
ATOM 1322 C C . MET A 1 177 ? -10.853 6.389 -1.816 1.00 95.75 177 MET A C 1
ATOM 1324 O O . MET A 1 177 ? -10.398 6.825 -0.758 1.00 95.75 177 MET A O 1
ATOM 1328 N N . VAL A 1 178 ? -12.135 6.553 -2.160 1.00 95.50 178 VAL A N 1
ATOM 1329 C CA . VAL A 1 178 ? -13.101 7.212 -1.271 1.00 95.50 178 VAL A CA 1
ATOM 1330 C C . VAL A 1 178 ? -13.280 6.392 0.005 1.00 95.50 178 VAL A C 1
ATOM 1332 O O . VAL A 1 178 ? -13.196 6.952 1.093 1.00 95.50 178 VAL A O 1
ATOM 1335 N N . LEU A 1 179 ? -13.466 5.072 -0.103 1.00 94.00 179 LEU A N 1
ATOM 1336 C CA . LEU A 1 179 ? -13.632 4.209 1.070 1.00 94.00 179 LEU A CA 1
ATOM 1337 C C . LEU A 1 179 ? -12.395 4.217 1.987 1.00 94.00 179 LEU A C 1
ATOM 1339 O O . LEU A 1 179 ? -12.524 4.300 3.205 1.00 94.00 179 LEU A O 1
ATOM 1343 N N . ALA A 1 180 ? -11.192 4.180 1.419 1.00 91.44 180 ALA A N 1
ATOM 1344 C CA . ALA A 1 180 ? -9.942 4.231 2.173 1.00 91.44 180 ALA A CA 1
ATOM 1345 C C . ALA A 1 180 ? -9.692 5.610 2.813 1.00 91.44 180 ALA A C 1
ATOM 1347 O O . ALA A 1 180 ? -9.103 5.690 3.889 1.00 91.44 180 ALA A O 1
ATOM 1348 N N . GLY A 1 181 ? -10.154 6.694 2.183 1.00 87.25 181 GLY A N 1
ATOM 1349 C CA . GLY A 1 181 ? -10.038 8.056 2.715 1.00 87.25 181 GLY A CA 1
ATOM 1350 C C . GLY A 1 181 ? -11.059 8.402 3.807 1.00 87.25 181 GLY A C 1
ATOM 1351 O O . GLY A 1 181 ? -10.878 9.379 4.537 1.00 87.25 181 GLY A O 1
ATOM 1352 N N . VAL A 1 182 ? -12.137 7.624 3.943 1.00 88.00 182 VAL A N 1
ATOM 1353 C CA . VAL A 1 182 ? -13.152 7.824 4.985 1.00 88.00 182 VAL A CA 1
ATOM 1354 C C . VAL A 1 182 ? -12.614 7.388 6.350 1.00 88.00 182 VAL A C 1
ATOM 1356 O O . VAL A 1 182 ? -11.841 6.443 6.489 1.00 88.00 182 VAL A O 1
ATOM 1359 N N . ASN A 1 183 ? -13.057 8.072 7.407 1.00 82.81 183 ASN A N 1
ATOM 1360 C CA . ASN A 1 183 ? -12.679 7.733 8.773 1.00 82.81 183 ASN A CA 1
ATOM 1361 C C . ASN A 1 183 ? -13.095 6.292 9.119 1.00 82.81 183 ASN A C 1
ATOM 1363 O O . ASN A 1 183 ? -14.284 5.982 9.210 1.00 82.81 183 ASN A O 1
ATOM 1367 N N . PHE A 1 184 ? -12.110 5.440 9.413 1.00 78.94 184 PHE A N 1
ATOM 1368 C CA . PHE A 1 184 ? -12.324 4.031 9.750 1.00 78.94 184 PHE A CA 1
ATOM 1369 C C . PHE A 1 184 ? -13.215 3.810 10.986 1.00 78.94 184 PHE A C 1
ATOM 1371 O O . PHE A 1 184 ? -13.852 2.763 11.123 1.00 78.94 184 PHE A O 1
ATOM 1378 N N . GLY A 1 185 ? -13.328 4.809 11.865 1.00 71.94 185 GLY A N 1
ATOM 1379 C CA . GLY A 1 185 ? -14.279 4.818 12.975 1.00 71.94 185 GLY A CA 1
ATOM 1380 C C . GLY A 1 185 ? -15.746 4.774 12.530 1.00 71.94 185 GLY A C 1
ATOM 1381 O O . GLY A 1 185 ? -16.577 4.235 13.258 1.00 71.94 185 GLY A O 1
ATOM 1382 N N . ILE A 1 186 ? -16.074 5.272 11.333 1.00 79.00 186 ILE A N 1
ATOM 1383 C CA . ILE A 1 186 ? -17.430 5.191 10.770 1.00 79.00 186 ILE A CA 1
ATOM 1384 C C . ILE A 1 186 ? -17.763 3.739 10.419 1.00 79.00 186 ILE A C 1
ATOM 1386 O O . ILE A 1 186 ? -18.815 3.249 10.822 1.00 79.00 186 ILE A O 1
ATOM 1390 N N . TYR A 1 187 ? -16.848 3.017 9.764 1.00 83.12 187 TYR A N 1
ATOM 1391 C CA . TYR A 1 187 ? -17.028 1.584 9.491 1.00 83.12 187 TYR A CA 1
ATOM 1392 C C . TYR A 1 187 ? -17.187 0.780 10.782 1.00 83.12 187 TYR A C 1
ATOM 1394 O O . TYR A 1 187 ? -18.051 -0.091 10.883 1.00 83.12 187 TYR A O 1
ATOM 1402 N N . TYR A 1 188 ? -16.392 1.115 11.798 1.00 75.50 188 TYR A N 1
ATOM 1403 C CA . TYR A 1 188 ? -16.492 0.503 13.118 1.00 75.50 188 TYR A CA 1
ATOM 1404 C C . TYR A 1 188 ? -17.854 0.745 13.795 1.00 75.50 188 TYR A C 1
ATOM 1406 O O . TYR A 1 188 ? -18.418 -0.181 14.381 1.00 75.50 188 TYR A O 1
ATOM 1414 N N . ASN A 1 189 ? -18.398 1.963 13.709 1.00 74.31 189 ASN A N 1
ATOM 1415 C CA . ASN A 1 189 ? -19.710 2.297 14.273 1.00 74.31 189 ASN A CA 1
ATOM 1416 C C . ASN A 1 189 ? -20.856 1.625 13.504 1.00 74.31 189 ASN A C 1
ATOM 1418 O O . ASN A 1 189 ? -21.728 1.021 14.131 1.00 74.31 189 ASN A O 1
ATOM 1422 N N . GLY A 1 190 ? -20.789 1.621 12.168 1.00 79.00 190 GLY A N 1
ATOM 1423 C CA . GLY A 1 190 ? -21.773 0.953 11.315 1.00 79.00 190 GLY A CA 1
ATOM 1424 C C . GLY A 1 190 ? -21.869 -0.550 11.590 1.00 79.00 190 GLY A C 1
ATOM 1425 O O . GLY A 1 190 ? -22.969 -1.080 11.730 1.00 79.00 190 GLY A O 1
ATOM 1426 N N . LEU A 1 191 ? -20.735 -1.233 11.795 1.00 78.81 191 LEU A N 1
ATOM 1427 C CA . LEU A 1 191 ? -20.712 -2.650 12.197 1.00 78.81 191 LEU A CA 1
ATOM 1428 C C . LEU A 1 191 ? -21.346 -2.910 13.575 1.00 78.81 191 LEU A C 1
ATOM 1430 O O . LEU A 1 191 ? -21.764 -4.030 13.860 1.00 78.81 191 LEU A O 1
ATOM 1434 N N . ARG A 1 192 ? -21.424 -1.891 14.437 1.00 75.25 192 ARG A N 1
ATOM 1435 C CA . ARG A 1 192 ? -22.086 -1.954 15.750 1.00 75.25 192 ARG A CA 1
ATOM 1436 C C . ARG A 1 192 ? -23.534 -1.449 15.724 1.00 75.25 192 ARG A C 1
ATOM 1438 O O . ARG A 1 192 ? -24.151 -1.400 16.787 1.00 75.25 192 ARG A O 1
ATOM 1445 N N . GLY A 1 193 ? -24.064 -1.091 14.551 1.00 67.12 193 GLY A N 1
ATOM 1446 C CA . GLY A 1 193 ? -25.438 -0.613 14.377 1.00 67.12 193 GLY A CA 1
ATOM 1447 C C . GLY A 1 193 ? -25.708 0.756 15.008 1.00 67.12 193 GLY A C 1
ATOM 1448 O O . GLY A 1 193 ? -26.814 0.978 15.496 1.00 67.12 193 GLY A O 1
ATOM 1449 N N . ARG A 1 194 ? -24.697 1.634 15.068 1.00 46.97 194 ARG A N 1
ATOM 1450 C CA . ARG A 1 194 ? -24.796 2.989 15.638 1.00 46.97 194 ARG A CA 1
ATOM 1451 C C . ARG A 1 194 ? -24.499 4.059 14.605 1.00 46.97 194 ARG A C 1
ATOM 1453 O O . ARG A 1 194 ? -23.560 3.843 13.808 1.00 46.97 194 ARG A O 1
#

Organism: NCBI:txid412755

Sequence (194 aa):
VGAALSALPYRLWAGLLTDTAPYDLAFGSAVNCYFEAMSGLTTTGATVLTDISSLPRSLLLWRATTHWLGGLGIVVLFVAVLPMLGVGGKRLFRVEAPGPTAEGVRPRIQETARTLWLIYLGLTVAEIVLLRVCGLSLFDSICHTFATLATGGFSTRNASIGEINSLPVDVIIIVFMVLAGVNFGIYYNGLRGR

Secondary structure (DSSP, 8-state):
-HHHHHTHHHHHHHHHS-SS-TTTTTTTSHHHHHHHHHHHHTT----S-S-STTS-HHHHHHHHHHHHHHHHHHHHHHHHHHHHHTHHHHHHHHHH--S-PPP-S-SHHHHHHHHHHHHHHHHHHHHHHHHHHTT--HHHHHHHHHHHHTT----SSTTGGGGT--HHHHHHHHHHHHHHHS-HHHHHHHHTT-

Foldseek 3Di:
DQLLVLLVVLQCCLVPVDPDDPQNPQSVDSVSSSVLSCLLLCLAQDHSHQFLLPDDLVVLVSSLVSLLNNLLVVLLVCLVCVVVVVVVVVVVVVVVDDDDDDDDPPPVSVVSSVVLVVVLVVLLVVQLVQVVVLPDDSSQSNSLSSSLLSVRQHGSGNVGCVVVVGPSNVVSSVVSNVVSPDDSVVVVVVVVVD

InterPro domains:
  IPR003445 Cation transporter [PF02386] (32-189)